Protein AF-A0A7S2JGF0-F1 (afdb_monomer_lite)

Organism: NCBI:txid156173

Foldseek 3Di:
DDDDDDDDDDDDDDDDDDDDDDDDDDDDDDDDDDDDDDDDDDDDDDDDDDDDDDDDDDDDDDDDPPDDPPPPDPPPDPPVVVVVVVVVVVVVVVVVVVVVVVVVVVVVVVVVVVVVVVVVVVVVVVVVVVVVVVVVVVVVVVVVVVVVVVVVVCVVVVDDPDPDDDDPVCVVVVVVVVVVVVLVVVLVVVCVVVPPVPVSVVVVVVVVVVVVVVVVVVVVVVCVVCVVVPVVD

Structure (mmCIF, N/CA/C/O backbone):
data_AF-A0A7S2JGF0-F1
#
_entry.id   AF-A0A7S2JGF0-F1
#
loop_
_atom_site.group_PDB
_atom_site.id
_atom_site.type_symbol
_atom_site.label_atom_id
_atom_site.label_alt_id
_atom_site.label_comp_id
_atom_site.label_asym_id
_atom_site.label_entity_id
_atom_site.label_seq_id
_atom_site.pdbx_PDB_ins_code
_atom_site.Cartn_x
_atom_site.Cartn_y
_atom_site.Cartn_z
_atom_site.occupancy
_atom_site.B_iso_or_equiv
_atom_site.auth_seq_id
_atom_site.auth_comp_id
_atom_site.auth_asym_id
_atom_site.auth_atom_id
_atom_site.pdbx_PDB_model_num
ATOM 1 N N . PRO A 1 1 ? -48.266 -27.385 56.870 1.00 65.75 1 PRO A N 1
ATOM 2 C CA . PRO A 1 1 ? -47.166 -27.493 55.879 1.00 65.75 1 PRO A CA 1
ATOM 3 C C . PRO A 1 1 ? -47.725 -27.118 54.508 1.00 65.75 1 PRO A C 1
ATOM 5 O O . PRO A 1 1 ? -48.633 -27.789 54.028 1.00 65.75 1 PRO A O 1
ATOM 8 N N . SER A 1 2 ? -47.287 -25.994 53.948 1.00 65.31 2 SER A N 1
ATOM 9 C CA . SER A 1 2 ? -47.799 -25.519 52.660 1.00 65.31 2 SER A CA 1
ATOM 10 C C . SER A 1 2 ? -47.204 -26.347 51.516 1.00 65.31 2 SER A C 1
ATOM 12 O O . SER A 1 2 ? -46.020 -26.689 51.591 1.00 65.31 2 SER A O 1
ATOM 14 N N . PRO A 1 3 ? -47.987 -26.689 50.477 1.00 79.25 3 PRO A N 1
ATOM 15 C CA . PRO A 1 3 ? -47.465 -27.418 49.330 1.00 79.25 3 PRO A CA 1
ATOM 16 C C . PRO A 1 3 ? -46.430 -26.567 48.576 1.00 79.25 3 PRO A C 1
ATOM 18 O O . PRO A 1 3 ? -46.549 -25.336 48.548 1.00 79.25 3 PRO A O 1
ATOM 21 N N . PRO A 1 4 ? -45.406 -27.199 47.978 1.00 80.94 4 PRO A N 1
ATOM 22 C CA . PRO A 1 4 ? -44.405 -26.486 47.203 1.00 80.94 4 PRO A CA 1
ATOM 23 C C . PRO A 1 4 ? -45.040 -25.835 45.963 1.00 80.94 4 PRO A C 1
ATOM 25 O O . PRO A 1 4 ? -45.993 -26.381 45.397 1.00 80.94 4 PRO A O 1
ATOM 28 N N . PRO A 1 5 ? -44.526 -24.672 45.529 1.00 85.56 5 PRO A N 1
ATOM 29 C CA . PRO A 1 5 ? -45.030 -23.994 44.345 1.00 85.56 5 PRO A CA 1
ATOM 30 C C . PRO A 1 5 ? -44.790 -24.834 43.077 1.00 85.56 5 PRO A C 1
ATOM 32 O O . PRO A 1 5 ? -43.785 -25.549 42.995 1.00 85.56 5 PRO A O 1
ATOM 35 N N . PRO A 1 6 ? -45.686 -24.741 42.077 1.00 81.19 6 PRO A N 1
ATOM 36 C CA . PRO A 1 6 ? -45.531 -25.453 40.815 1.00 81.19 6 PRO A CA 1
ATOM 37 C C . PRO A 1 6 ? -44.282 -24.976 40.066 1.00 81.19 6 PRO A C 1
ATOM 39 O O . PRO A 1 6 ? -43.933 -23.793 40.085 1.00 81.19 6 PRO A O 1
ATOM 42 N N . SER A 1 7 ? -43.603 -25.912 39.402 1.00 86.81 7 SER A N 1
ATOM 43 C CA . SER A 1 7 ? -42.405 -25.618 38.618 1.00 86.81 7 SER A CA 1
ATOM 44 C C . SER A 1 7 ? -42.724 -24.693 37.435 1.00 86.81 7 SER A C 1
ATOM 46 O O . SER A 1 7 ? -43.776 -24.843 36.808 1.00 86.81 7 SER A O 1
ATOM 48 N N . PRO A 1 8 ? -41.829 -23.743 37.108 1.00 84.06 8 PRO A N 1
ATOM 49 C CA . PRO A 1 8 ? -42.024 -22.856 35.971 1.00 84.06 8 PRO A CA 1
ATOM 50 C C . PRO A 1 8 ? -42.000 -23.644 34.651 1.00 84.06 8 PRO A C 1
ATOM 52 O O . PRO A 1 8 ? -41.288 -24.649 34.549 1.00 84.06 8 PRO A O 1
ATOM 55 N N . PRO A 1 9 ? -42.750 -23.194 33.630 1.00 86.38 9 PRO A N 1
ATOM 56 C CA . PRO A 1 9 ? -42.764 -23.848 32.330 1.00 86.38 9 PRO A CA 1
ATOM 57 C C . PRO A 1 9 ? -41.381 -23.775 31.659 1.00 86.38 9 PRO A C 1
ATOM 59 O O . PRO A 1 9 ? -40.649 -22.798 31.854 1.00 86.38 9 PRO A O 1
ATOM 62 N N . PRO A 1 10 ? -41.011 -24.787 30.854 1.00 82.00 10 PRO A N 1
ATOM 63 C CA . PRO A 1 10 ? -39.753 -24.783 30.120 1.00 82.00 10 PRO A CA 1
ATOM 64 C C . PRO A 1 10 ? -39.718 -23.607 29.137 1.00 82.00 10 PRO A C 1
ATOM 66 O O . PRO A 1 10 ? -40.650 -23.399 28.361 1.00 82.00 10 PRO A O 1
ATOM 69 N N . MET A 1 11 ? -38.639 -22.823 29.177 1.00 77.75 11 MET A N 1
ATOM 70 C CA . MET A 1 11 ? -38.448 -21.714 28.243 1.00 77.75 11 MET A CA 1
ATOM 71 C C . MET A 1 11 ? -38.137 -22.254 26.845 1.00 77.75 11 MET A C 1
ATOM 73 O O . MET A 1 11 ? -37.240 -23.081 26.681 1.00 77.75 11 MET A O 1
ATOM 77 N N . CYS A 1 12 ? -38.864 -21.765 25.839 1.00 71.25 12 CYS A N 1
ATOM 78 C CA . CYS A 1 12 ? -38.583 -22.073 24.441 1.00 71.25 12 CYS A CA 1
ATOM 79 C C . CYS A 1 12 ? -37.158 -21.628 24.064 1.00 71.25 12 CYS A C 1
ATOM 81 O O . CYS A 1 12 ? -36.729 -20.543 24.473 1.00 71.25 12 CYS A O 1
ATOM 83 N N . PRO A 1 13 ? -36.423 -22.430 23.275 1.00 82.31 13 PRO A N 1
ATOM 84 C CA . PRO A 1 13 ? -35.087 -22.065 22.833 1.00 82.31 13 PRO A CA 1
ATOM 85 C C . PRO A 1 13 ? -35.125 -20.826 21.920 1.00 82.31 13 PRO A C 1
ATOM 87 O O . PRO A 1 13 ? -36.089 -20.635 21.172 1.00 82.31 13 PRO A O 1
ATOM 90 N N . PRO A 1 14 ? -34.085 -19.974 21.964 1.00 74.88 14 PRO A N 1
ATOM 91 C CA . PRO A 1 14 ? -33.995 -18.798 21.111 1.00 74.88 14 PRO A CA 1
ATOM 92 C C . PRO A 1 14 ? -33.897 -19.203 19.636 1.00 74.88 14 PRO A C 1
ATOM 94 O O . PRO A 1 14 ? -33.154 -20.116 19.272 1.00 74.88 14 PRO A O 1
ATOM 97 N N . SER A 1 15 ? -34.648 -18.496 18.791 1.00 77.75 15 SER A N 1
ATOM 98 C CA . SER A 1 15 ? -34.647 -18.695 17.341 1.00 77.75 15 SER A CA 1
ATOM 99 C C . SER A 1 15 ? -33.243 -18.442 16.762 1.00 77.75 15 SER A C 1
ATOM 101 O O . SER A 1 15 ? -32.599 -17.467 17.164 1.00 77.75 15 SER A O 1
ATOM 103 N N . PRO A 1 16 ? -32.744 -19.279 15.834 1.00 74.56 16 PRO A N 1
ATOM 104 C CA . PRO A 1 16 ? -31.415 -19.112 15.256 1.00 74.56 16 PRO A CA 1
ATOM 105 C C . PRO A 1 16 ? -31.324 -17.801 14.461 1.00 74.56 16 PRO A C 1
ATOM 107 O O . PRO A 1 16 ? -32.125 -17.545 13.562 1.00 74.56 16 PRO A O 1
ATOM 110 N N . SER A 1 17 ? -30.334 -16.967 14.793 1.00 72.62 17 SER A N 1
ATOM 111 C CA . SER A 1 17 ? -30.048 -15.723 14.071 1.00 72.62 17 SER A CA 1
ATOM 112 C C . SER A 1 17 ? -29.683 -16.014 12.619 1.00 72.62 17 SER A C 1
ATOM 114 O O . SER A 1 17 ? -28.703 -16.704 12.339 1.00 72.62 17 SER A O 1
ATOM 116 N N . VAL A 1 18 ? -30.456 -15.448 11.695 1.00 80.31 18 VAL A N 1
ATOM 117 C CA . VAL A 1 18 ? -30.188 -15.517 10.256 1.00 80.31 18 VAL A CA 1
ATOM 118 C C . VAL A 1 18 ? -28.907 -14.723 9.954 1.00 80.31 18 VAL A C 1
ATOM 120 O O . VAL A 1 18 ? -28.776 -13.592 10.433 1.00 80.31 18 VAL A O 1
ATOM 123 N N . PRO A 1 19 ? -27.939 -15.284 9.208 1.00 77.44 19 PRO A N 1
ATOM 124 C CA . PRO A 1 19 ? -26.699 -14.590 8.889 1.00 77.44 19 PRO A CA 1
ATOM 125 C C . PRO A 1 19 ? -26.952 -13.363 7.995 1.00 77.44 19 PRO A C 1
ATOM 127 O O . PRO A 1 19 ? -27.888 -13.361 7.193 1.00 77.44 19 PRO A O 1
ATOM 130 N N . PRO A 1 20 ? -26.114 -12.320 8.108 1.00 74.44 20 PRO A N 1
ATOM 131 C CA . PRO A 1 20 ? -26.233 -11.119 7.293 1.00 74.44 20 PRO A CA 1
ATOM 132 C C . PRO A 1 20 ? -26.008 -11.436 5.810 1.00 74.44 20 PRO A C 1
ATOM 134 O O . PRO A 1 20 ? -25.016 -12.061 5.433 1.00 74.44 20 PRO A O 1
ATOM 137 N N . THR A 1 21 ? -26.936 -10.979 4.972 1.00 71.81 21 THR A N 1
ATOM 138 C CA . THR A 1 21 ? -26.879 -11.095 3.513 1.00 71.81 21 THR A CA 1
ATOM 139 C C . THR A 1 21 ? -25.631 -10.390 2.978 1.00 71.81 21 THR A C 1
ATOM 141 O O . THR A 1 21 ? -25.377 -9.231 3.308 1.00 71.81 21 THR A O 1
ATOM 144 N N . ALA A 1 22 ? -24.836 -11.096 2.171 1.00 79.94 22 ALA A N 1
ATOM 145 C CA . ALA A 1 22 ? -23.604 -10.568 1.594 1.00 79.94 22 ALA A CA 1
ATOM 146 C C . ALA A 1 22 ? -23.872 -9.321 0.722 1.00 79.94 22 ALA A C 1
ATOM 148 O O . ALA A 1 22 ? -24.920 -9.242 0.074 1.00 79.94 22 ALA A O 1
ATOM 149 N N . PRO A 1 23 ? -22.941 -8.349 0.681 1.00 81.62 23 PRO A N 1
ATOM 150 C CA . PRO A 1 23 ? -23.085 -7.167 -0.159 1.00 81.62 23 PRO A CA 1
ATOM 151 C C . PRO A 1 23 ? -23.072 -7.537 -1.654 1.00 81.62 23 PRO A C 1
ATOM 153 O O . PRO A 1 23 ? -22.387 -8.488 -2.045 1.00 81.62 23 PRO A O 1
ATOM 156 N N . PRO A 1 24 ? -23.798 -6.785 -2.501 1.00 82.62 24 PRO A N 1
ATOM 157 C CA . PRO A 1 24 ? -23.818 -7.022 -3.938 1.00 82.62 24 PRO A CA 1
ATOM 158 C C . PRO A 1 24 ? -22.431 -6.778 -4.564 1.00 82.62 24 PRO A C 1
ATOM 160 O O . PRO A 1 24 ? -21.679 -5.921 -4.087 1.00 82.62 24 PRO A O 1
ATOM 163 N N . PRO A 1 25 ? -22.075 -7.515 -5.630 1.00 84.38 25 PRO A N 1
ATOM 164 C CA . PRO A 1 25 ? -20.788 -7.364 -6.294 1.00 84.38 25 PRO A CA 1
ATOM 165 C C . PRO A 1 25 ? -20.670 -6.005 -7.011 1.00 84.38 25 PRO A C 1
ATOM 167 O O . PRO A 1 25 ? -21.669 -5.472 -7.501 1.00 84.38 25 PRO A O 1
ATOM 170 N N . PRO A 1 26 ? -19.453 -5.440 -7.106 1.00 80.81 26 PRO A N 1
ATOM 171 C CA . PRO A 1 26 ? -19.208 -4.190 -7.818 1.00 80.81 26 PRO A CA 1
ATOM 172 C C . PRO A 1 26 ? -19.451 -4.332 -9.329 1.00 80.81 26 PRO A C 1
ATOM 174 O O . PRO A 1 26 ? -19.124 -5.352 -9.936 1.00 80.81 26 PRO A O 1
ATOM 177 N N . HIS A 1 27 ? -20.001 -3.280 -9.940 1.00 71.56 27 HIS A N 1
ATOM 178 C CA . HIS A 1 27 ? -20.251 -3.206 -11.379 1.00 71.56 27 HIS A CA 1
ATOM 179 C C . HIS A 1 27 ? -18.932 -3.182 -12.168 1.00 71.56 27 HIS A C 1
ATOM 181 O O . HIS A 1 27 ? -18.041 -2.382 -11.880 1.00 71.56 27 HIS A O 1
ATOM 187 N N . LEU A 1 28 ? -18.809 -4.062 -13.164 1.00 75.69 28 LEU A N 1
ATOM 188 C CA . LEU A 1 28 ? -17.652 -4.116 -14.058 1.00 75.69 28 LEU A CA 1
ATOM 189 C C . LEU A 1 28 ? -17.670 -2.939 -15.054 1.00 75.69 28 LEU A C 1
ATOM 191 O O . LEU A 1 28 ? -18.748 -2.524 -15.484 1.00 75.69 28 LEU A O 1
ATOM 195 N N . PRO A 1 29 ? -16.497 -2.404 -15.443 1.00 83.12 29 PRO A N 1
ATOM 196 C CA . PRO A 1 29 ? -16.405 -1.357 -16.455 1.00 83.12 29 PRO A CA 1
ATOM 197 C C . PRO A 1 29 ? -16.774 -1.878 -17.860 1.00 83.12 29 PRO A C 1
ATOM 199 O O . PRO A 1 29 ? -16.618 -3.071 -18.133 1.00 83.12 29 PRO A O 1
ATOM 202 N N . PRO A 1 30 ? -17.228 -0.994 -18.770 1.00 77.56 30 PRO A N 1
ATOM 203 C CA . PRO A 1 30 ? -17.545 -1.357 -20.150 1.00 77.56 30 PRO A CA 1
ATOM 204 C C . PRO A 1 30 ? -16.295 -1.837 -20.904 1.00 77.56 30 PRO A C 1
ATOM 206 O O . PRO A 1 30 ? -15.220 -1.244 -20.794 1.00 77.56 30 PRO A O 1
ATOM 209 N N . SER A 1 31 ? -16.435 -2.922 -21.670 1.00 78.62 31 SER A N 1
ATOM 210 C CA . SER A 1 31 ? -15.357 -3.490 -22.486 1.00 78.62 31 SER A CA 1
ATOM 211 C C . SER A 1 31 ? -14.901 -2.526 -23.586 1.00 78.62 31 SER A C 1
ATOM 213 O O . SER A 1 31 ? -15.710 -1.827 -24.193 1.00 78.62 31 SER A O 1
ATOM 215 N N . ALA A 1 32 ? -13.592 -2.507 -23.846 1.00 80.88 32 ALA A N 1
ATOM 216 C CA . ALA A 1 32 ? -12.984 -1.690 -24.890 1.00 80.88 32 ALA A CA 1
ATOM 217 C C . ALA A 1 32 ? -13.472 -2.097 -26.299 1.00 80.88 32 ALA A C 1
ATOM 219 O O . ALA A 1 32 ? -13.757 -3.277 -26.527 1.00 80.88 32 ALA A O 1
ATOM 220 N N . PRO A 1 33 ? -13.549 -1.147 -27.251 1.00 81.50 33 PRO A N 1
ATOM 221 C CA . PRO A 1 33 ? -13.931 -1.443 -28.627 1.00 81.50 33 PRO A CA 1
ATOM 222 C C . PRO A 1 33 ? -12.874 -2.315 -29.335 1.00 81.50 33 PRO A C 1
ATOM 224 O O . PRO A 1 33 ? -11.687 -2.238 -29.003 1.00 81.50 33 PRO A O 1
ATOM 227 N N . PRO A 1 34 ? -13.284 -3.139 -30.315 1.00 81.94 34 PRO A N 1
ATOM 228 C CA . PRO A 1 34 ? -12.373 -4.003 -31.058 1.00 81.94 34 PRO A CA 1
ATOM 229 C C . PRO A 1 34 ? -11.407 -3.198 -31.951 1.00 81.94 34 PRO A C 1
ATOM 231 O O . PRO A 1 34 ? -11.764 -2.118 -32.426 1.00 81.94 34 PRO A O 1
ATOM 234 N N . PRO A 1 35 ? -10.190 -3.715 -32.208 1.00 74.94 35 PRO A N 1
ATOM 235 C CA . PRO A 1 35 ? -9.206 -3.058 -33.062 1.00 74.94 35 PRO A CA 1
ATOM 236 C C . PRO A 1 35 ? -9.633 -3.057 -34.538 1.00 74.94 35 PRO A C 1
ATOM 238 O O . PRO A 1 35 ? -10.074 -4.070 -35.080 1.00 74.94 35 PRO A O 1
ATOM 241 N N . THR A 1 36 ? -9.462 -1.910 -35.197 1.00 71.81 36 THR A N 1
ATOM 242 C CA . THR A 1 36 ? -9.746 -1.707 -36.623 1.00 71.81 36 THR A CA 1
ATOM 243 C C . THR A 1 36 ? -8.701 -2.414 -37.489 1.00 71.81 36 THR A C 1
ATOM 245 O O . THR A 1 36 ? -7.503 -2.167 -37.353 1.00 71.81 36 THR A O 1
ATOM 248 N N . VAL A 1 37 ? -9.148 -3.292 -38.388 1.00 78.50 37 VAL A N 1
ATOM 249 C CA . VAL A 1 37 ? -8.286 -4.037 -39.320 1.00 78.50 37 VAL A CA 1
ATOM 250 C C . VAL A 1 37 ? -7.767 -3.100 -40.427 1.00 78.50 37 VAL A C 1
ATOM 252 O O . VAL A 1 37 ? -8.567 -2.353 -40.995 1.00 78.50 37 VAL A O 1
ATOM 255 N N . PRO A 1 38 ? -6.459 -3.112 -40.752 1.00 77.00 38 PRO A N 1
ATOM 256 C CA . PRO A 1 38 ? -5.903 -2.294 -41.829 1.00 77.00 38 PRO A CA 1
ATOM 257 C C . PRO A 1 38 ? -6.314 -2.806 -43.225 1.00 77.00 38 PRO A C 1
ATOM 259 O O . PRO A 1 38 ? -6.516 -4.009 -43.406 1.00 77.00 38 PRO A O 1
ATOM 262 N N . PRO A 1 39 ? -6.429 -1.913 -44.226 1.00 78.50 39 PRO A N 1
ATOM 263 C CA . PRO A 1 39 ? -6.852 -2.274 -45.575 1.00 78.50 39 PRO A CA 1
ATOM 264 C C . PRO A 1 39 ? -5.785 -3.088 -46.340 1.00 78.50 39 PRO A C 1
ATOM 266 O O . PRO A 1 39 ? -4.588 -2.940 -46.081 1.00 78.50 39 PRO A O 1
ATOM 269 N N . PRO A 1 40 ? -6.202 -3.936 -47.300 1.00 68.81 40 PRO A N 1
ATOM 270 C CA . PRO A 1 40 ? -5.305 -4.797 -48.068 1.00 68.81 40 PRO A CA 1
ATOM 271 C C . PRO A 1 40 ? -4.420 -4.000 -49.039 1.00 68.81 40 PRO A C 1
ATOM 273 O O . PRO A 1 40 ? -4.890 -3.117 -49.754 1.00 68.81 40 PRO A O 1
ATOM 276 N N . ALA A 1 41 ? -3.129 -4.340 -49.072 1.00 67.44 41 ALA A N 1
ATOM 277 C CA . ALA A 1 41 ? -2.140 -3.731 -49.956 1.00 67.44 41 ALA A CA 1
ATOM 278 C C . ALA A 1 41 ? -2.320 -4.179 -51.419 1.00 67.44 41 ALA A C 1
ATOM 280 O O . ALA A 1 41 ? -2.588 -5.347 -51.702 1.00 67.44 41 ALA A O 1
ATOM 281 N N . HIS A 1 42 ? -2.152 -3.233 -52.345 1.00 70.19 42 HIS A N 1
ATOM 282 C CA . HIS A 1 42 ? -2.268 -3.442 -53.789 1.00 70.19 42 HIS A CA 1
ATOM 283 C C . HIS A 1 42 ? -1.105 -4.279 -54.365 1.00 70.19 42 HIS A C 1
ATOM 285 O O . HIS A 1 42 ? 0.014 -4.203 -53.852 1.00 70.19 42 HIS A O 1
ATOM 291 N N . PRO A 1 43 ? -1.338 -5.051 -55.446 1.00 73.62 43 PRO A N 1
ATOM 292 C CA . PRO A 1 43 ? -0.303 -5.863 -56.084 1.00 73.62 43 PRO A CA 1
ATOM 293 C C . PRO A 1 43 ? 0.710 -5.012 -56.879 1.00 73.62 43 PRO A C 1
ATOM 295 O O . PRO A 1 43 ? 0.338 -3.974 -57.434 1.00 73.62 43 PRO A O 1
ATOM 298 N N . PRO A 1 44 ? 1.983 -5.445 -56.967 1.00 74.00 44 PRO A N 1
ATOM 299 C CA . PRO A 1 44 ? 3.016 -4.730 -57.711 1.00 74.00 44 PRO A CA 1
ATOM 300 C C . PRO A 1 44 ? 2.834 -4.853 -59.240 1.00 74.00 44 PRO A C 1
ATOM 302 O O . PRO A 1 44 ? 2.322 -5.867 -59.720 1.00 74.00 44 PRO A O 1
ATOM 305 N N . PRO A 1 45 ? 3.276 -3.848 -60.022 1.00 66.69 45 PRO A N 1
ATOM 306 C CA . PRO A 1 45 ? 3.173 -3.847 -61.481 1.00 66.69 45 PRO A CA 1
ATOM 307 C C . PRO A 1 45 ? 4.166 -4.815 -62.152 1.00 66.69 45 PRO A C 1
ATOM 309 O O . PRO A 1 45 ? 5.321 -4.935 -61.742 1.00 66.69 45 PRO A O 1
ATOM 312 N N . SER A 1 46 ? 3.708 -5.489 -63.212 1.00 60.59 46 SER A N 1
ATOM 313 C CA . SER A 1 46 ? 4.492 -6.423 -64.032 1.00 60.59 46 SER A CA 1
ATOM 314 C C . SER A 1 46 ? 5.570 -5.723 -64.869 1.00 60.59 46 SER A C 1
ATOM 316 O O . SER A 1 46 ? 5.320 -4.706 -65.511 1.00 60.59 46 SER A O 1
ATOM 318 N N . VAL A 1 47 ? 6.765 -6.316 -64.887 1.00 72.94 47 VAL A N 1
ATOM 319 C CA . VAL A 1 47 ? 7.958 -5.845 -65.612 1.00 72.94 47 VAL A CA 1
ATOM 320 C C . VAL A 1 47 ? 7.946 -6.380 -67.061 1.00 72.94 47 VAL A C 1
ATOM 322 O O . VAL A 1 47 ? 7.543 -7.528 -67.262 1.00 72.94 47 VAL A O 1
ATOM 325 N N . PRO A 1 48 ? 8.364 -5.593 -68.076 1.00 71.44 48 PRO A N 1
ATOM 326 C CA . PRO A 1 48 ? 8.334 -5.993 -69.489 1.00 71.44 48 PRO A CA 1
ATOM 327 C C . PRO A 1 48 ? 9.405 -7.035 -69.893 1.00 71.44 48 PRO A C 1
ATOM 329 O O . PRO A 1 48 ? 10.416 -7.186 -69.203 1.00 71.44 48 PRO A O 1
ATOM 332 N N . PRO A 1 49 ? 9.207 -7.737 -71.031 1.00 64.31 49 PRO A N 1
ATOM 333 C CA . PRO A 1 49 ? 10.084 -8.810 -71.500 1.00 64.31 49 PRO A CA 1
ATOM 334 C C . PRO A 1 49 ? 11.386 -8.304 -72.143 1.00 64.31 49 PRO A C 1
ATOM 336 O O . PRO A 1 49 ? 11.416 -7.315 -72.875 1.00 64.31 49 PRO A O 1
ATOM 339 N N . THR A 1 50 ? 12.466 -9.032 -71.874 1.00 63.59 50 THR A N 1
ATOM 340 C CA . THR A 1 50 ? 13.839 -8.800 -72.350 1.00 63.59 50 THR A CA 1
ATOM 341 C C . THR A 1 50 ? 14.024 -9.324 -73.791 1.00 63.59 50 THR A C 1
ATOM 343 O O . THR A 1 50 ? 13.493 -10.390 -74.105 1.00 63.59 50 THR A O 1
ATOM 346 N N . PRO A 1 51 ? 14.760 -8.626 -74.682 1.00 67.75 51 PRO A N 1
ATOM 347 C CA . PRO A 1 51 ? 14.967 -9.053 -76.073 1.00 67.75 51 PRO A CA 1
ATOM 348 C C . PRO A 1 51 ? 15.955 -10.235 -76.227 1.00 67.75 51 PRO A C 1
ATOM 350 O O . PRO A 1 51 ? 16.759 -10.487 -75.327 1.00 67.75 51 PRO A O 1
ATOM 353 N N . PRO A 1 52 ? 15.918 -10.962 -77.367 1.00 62.16 52 PRO A N 1
ATOM 354 C CA . PRO A 1 52 ? 16.704 -12.177 -77.585 1.00 62.16 52 PRO A CA 1
ATOM 355 C C . PRO A 1 52 ? 18.199 -11.911 -77.829 1.00 62.16 52 PRO A C 1
ATOM 357 O O . PRO A 1 52 ? 18.583 -10.993 -78.551 1.00 62.16 52 PRO A O 1
ATOM 360 N N . SER A 1 53 ? 19.029 -12.769 -77.226 1.00 54.25 53 SER A N 1
ATOM 361 C CA . SER A 1 53 ? 20.493 -12.811 -77.344 1.00 54.25 53 SER A CA 1
ATOM 362 C C . SER A 1 53 ? 20.981 -13.242 -78.731 1.00 54.25 53 SER A C 1
ATOM 364 O O . SER A 1 53 ? 20.486 -14.208 -79.308 1.00 54.25 53 SER A O 1
ATOM 366 N N . SER A 1 54 ? 22.016 -12.555 -79.211 1.00 63.81 54 SER A N 1
ATOM 367 C CA . SER A 1 54 ? 22.819 -12.875 -80.399 1.00 63.81 54 SER A CA 1
ATOM 368 C C . SER A 1 54 ? 23.713 -14.121 -80.197 1.00 63.81 54 SER A C 1
ATOM 370 O O . SER A 1 54 ? 24.030 -14.459 -79.055 1.00 63.81 54 SER A O 1
ATOM 372 N N . PRO A 1 55 ? 24.157 -14.801 -81.277 1.00 67.25 55 PRO A N 1
ATOM 373 C CA . PRO A 1 55 ? 24.954 -16.030 -81.186 1.00 67.25 55 PRO A CA 1
ATOM 374 C C . PRO A 1 55 ? 26.400 -15.794 -80.698 1.00 67.25 55 PRO A C 1
ATOM 376 O O . PRO A 1 55 ? 26.967 -14.725 -80.936 1.00 67.25 55 PRO A O 1
ATOM 379 N N . PRO A 1 56 ? 27.021 -16.793 -80.037 1.00 57.38 56 PRO A N 1
ATOM 380 C CA . PRO A 1 56 ? 28.336 -16.654 -79.420 1.00 57.38 56 PRO A CA 1
ATOM 381 C C . PRO A 1 56 ? 29.466 -16.681 -80.458 1.00 57.38 56 PRO A C 1
ATOM 383 O O . PRO A 1 56 ? 29.571 -17.597 -81.272 1.00 57.38 56 PRO A O 1
ATOM 386 N N . ILE A 1 57 ? 30.348 -15.686 -80.383 1.00 59.50 57 ILE A N 1
ATOM 387 C CA . ILE A 1 57 ? 31.637 -15.657 -81.081 1.00 59.50 57 ILE A CA 1
ATOM 388 C C . ILE A 1 57 ? 32.645 -16.466 -80.250 1.00 59.50 57 ILE A C 1
ATOM 390 O O . ILE A 1 57 ? 32.692 -16.336 -79.026 1.00 59.50 57 ILE A O 1
ATOM 394 N N . SER A 1 58 ? 33.429 -17.319 -80.917 1.00 62.44 58 SER A N 1
ATOM 395 C CA . SER A 1 58 ? 34.447 -18.186 -80.308 1.00 62.44 58 SER A CA 1
ATOM 396 C C . SER A 1 58 ? 35.424 -17.418 -79.403 1.00 62.44 58 SER A C 1
ATOM 398 O O . SER A 1 58 ? 35.928 -16.369 -79.811 1.00 62.44 58 SER A O 1
ATOM 400 N N . PRO A 1 59 ? 35.736 -17.936 -78.199 1.00 64.12 59 PRO A N 1
ATOM 401 C CA . PRO A 1 59 ? 36.621 -17.249 -77.270 1.00 64.12 59 PRO A CA 1
ATOM 402 C C . PRO A 1 59 ? 38.102 -17.378 -77.680 1.00 64.12 59 PRO A C 1
ATOM 404 O O . PRO A 1 59 ? 38.531 -18.452 -78.111 1.00 64.12 59 PRO A O 1
ATOM 407 N N . PRO A 1 60 ? 38.910 -16.315 -77.512 1.00 72.12 60 PRO A N 1
ATOM 408 C CA . PRO A 1 60 ? 40.367 -16.392 -77.597 1.00 72.12 60 PRO A CA 1
ATOM 409 C C . PRO A 1 60 ? 40.960 -17.204 -76.422 1.00 72.12 60 PRO A C 1
ATOM 411 O O . PRO A 1 60 ? 40.286 -17.394 -75.403 1.00 72.12 60 PRO A O 1
ATOM 414 N N . PRO A 1 61 ? 42.217 -17.683 -76.536 1.00 61.75 61 PRO A N 1
ATOM 415 C CA . PRO A 1 61 ? 42.872 -18.489 -75.506 1.00 61.75 61 PRO A CA 1
ATOM 416 C C . PRO A 1 61 ? 42.866 -17.778 -74.148 1.00 61.75 61 PRO A C 1
ATOM 418 O O . PRO A 1 61 ? 43.375 -16.669 -73.990 1.00 61.75 61 PRO A O 1
ATOM 421 N N . THR A 1 62 ? 42.241 -18.438 -73.178 1.00 56.38 62 THR A N 1
ATOM 422 C CA . THR A 1 62 ? 41.977 -17.937 -71.831 1.00 56.38 62 THR A CA 1
ATOM 423 C C . THR A 1 62 ? 43.259 -17.978 -71.005 1.00 56.38 62 THR A C 1
ATOM 425 O O . THR A 1 62 ? 43.729 -19.046 -70.617 1.00 56.38 62 THR A O 1
ATOM 428 N N . THR A 1 63 ? 43.838 -16.815 -70.719 1.00 70.94 63 THR A N 1
ATOM 429 C CA . THR A 1 63 ? 44.786 -16.676 -69.612 1.00 70.94 63 THR A CA 1
ATOM 430 C C . THR A 1 63 ? 44.030 -16.863 -68.289 1.00 70.94 63 THR A C 1
ATOM 432 O O . THR A 1 63 ? 42.885 -16.415 -68.179 1.00 70.94 63 THR A O 1
ATOM 435 N N . PRO A 1 64 ? 44.609 -17.552 -67.286 1.00 71.38 64 PRO A N 1
ATOM 436 C CA . PRO A 1 64 ? 43.932 -17.761 -66.013 1.00 71.38 64 PRO A CA 1
ATOM 437 C C . PRO A 1 64 ? 43.627 -16.394 -65.379 1.00 71.38 64 PRO A C 1
ATOM 439 O O . PRO A 1 64 ? 44.539 -15.568 -65.267 1.00 71.38 64 PRO A O 1
ATOM 442 N N . PRO A 1 65 ? 42.368 -16.118 -64.992 1.00 70.38 65 PRO A N 1
ATOM 443 C CA . PRO A 1 65 ? 42.039 -14.861 -64.345 1.00 70.38 65 PRO A CA 1
ATOM 444 C C . PRO A 1 65 ? 42.814 -14.757 -63.023 1.00 70.38 65 PRO A C 1
ATOM 446 O O . PRO A 1 65 ? 42.992 -15.771 -62.338 1.00 70.38 65 PRO A O 1
ATOM 449 N N . PRO A 1 66 ? 43.290 -13.558 -62.644 1.00 72.81 66 PRO A N 1
ATOM 450 C CA . PRO A 1 66 ? 43.895 -13.359 -61.338 1.00 72.81 66 PRO A CA 1
ATOM 451 C C . PRO A 1 66 ? 42.900 -13.798 -60.262 1.00 72.81 66 PRO A C 1
ATOM 453 O O . PRO A 1 66 ? 41.723 -13.440 -60.311 1.00 72.81 66 PRO A O 1
ATOM 456 N N . SER A 1 67 ? 43.386 -14.614 -59.325 1.00 75.50 67 SER A N 1
ATOM 457 C CA . SER A 1 67 ? 42.609 -15.165 -58.218 1.00 75.50 67 SER A CA 1
ATOM 458 C C . SER A 1 67 ? 41.855 -14.037 -57.515 1.00 75.50 67 SER A C 1
ATOM 460 O O . SER A 1 67 ? 42.467 -13.153 -56.913 1.00 75.50 67 SER A O 1
ATOM 462 N N . VAL A 1 68 ? 40.529 -14.023 -57.662 1.00 72.81 68 VAL A N 1
ATOM 463 C CA . VAL A 1 68 ? 39.671 -13.015 -57.041 1.00 72.81 68 VAL A CA 1
ATOM 464 C C . VAL A 1 68 ? 39.803 -13.196 -55.527 1.00 72.81 68 VAL A C 1
ATOM 466 O O . VAL A 1 68 ? 39.577 -14.308 -55.041 1.00 72.81 68 VAL A O 1
ATOM 469 N N . PRO A 1 69 ? 40.203 -12.159 -54.767 1.00 77.44 69 PRO A N 1
ATOM 470 C CA . PRO A 1 69 ? 40.279 -12.269 -53.320 1.00 77.44 69 PRO A CA 1
ATOM 471 C C . PRO A 1 69 ? 38.897 -12.655 -52.774 1.00 77.44 69 PRO A C 1
ATOM 473 O O . PRO A 1 69 ? 37.882 -12.199 -53.312 1.00 77.44 69 PRO A O 1
ATOM 476 N N . PRO A 1 70 ? 38.835 -13.510 -51.738 1.00 80.75 70 PRO A N 1
ATOM 477 C CA . PRO A 1 70 ? 37.568 -13.956 -51.179 1.00 80.75 70 PRO A CA 1
ATOM 478 C C . PRO A 1 70 ? 36.701 -12.743 -50.818 1.00 80.75 70 PRO A C 1
ATOM 480 O O . PRO A 1 70 ? 37.245 -11.718 -50.390 1.00 80.75 70 PRO A O 1
ATOM 483 N N . PRO A 1 71 ? 35.369 -12.832 -50.992 1.00 74.88 71 PRO A N 1
ATOM 484 C CA . PRO A 1 71 ? 34.471 -11.745 -50.641 1.00 74.88 71 PRO A CA 1
ATOM 485 C C . PRO A 1 71 ? 34.741 -11.341 -49.194 1.00 74.88 71 PRO A C 1
ATOM 487 O O . PRO A 1 71 ? 34.643 -12.161 -48.280 1.00 74.88 71 PRO A O 1
ATOM 490 N N . SER A 1 72 ? 35.140 -10.082 -49.010 1.00 73.19 72 SER A N 1
ATOM 491 C CA . SER A 1 72 ? 35.383 -9.507 -47.694 1.00 73.19 72 SER A CA 1
ATOM 492 C C . SER A 1 72 ? 34.057 -9.540 -46.945 1.00 73.19 72 SER A C 1
ATOM 494 O O . SER A 1 72 ? 33.138 -8.781 -47.261 1.00 73.19 72 SER A O 1
ATOM 496 N N . VAL A 1 73 ? 33.918 -10.506 -46.034 1.00 75.31 73 VAL A N 1
ATOM 497 C CA . VAL A 1 73 ? 32.714 -10.677 -45.225 1.00 75.31 73 VAL A CA 1
ATOM 498 C C . VAL A 1 73 ? 32.519 -9.363 -44.471 1.00 75.31 73 VAL A C 1
ATOM 500 O O . VAL A 1 73 ? 33.432 -8.958 -43.744 1.00 75.31 73 VAL A O 1
ATOM 503 N N . PRO A 1 74 ? 31.390 -8.653 -44.659 1.00 71.25 74 PRO A N 1
ATOM 504 C CA . PRO A 1 74 ? 31.159 -7.412 -43.943 1.00 71.25 74 PRO A CA 1
ATOM 505 C C . PRO A 1 74 ? 31.247 -7.717 -42.445 1.00 71.25 74 PRO A C 1
ATOM 507 O O . PRO A 1 74 ? 30.683 -8.726 -42.007 1.00 71.25 74 PRO A O 1
ATOM 510 N N . PRO A 1 75 ? 31.974 -6.905 -41.655 1.00 68.94 75 PRO A N 1
ATOM 511 C CA . PRO A 1 75 ? 32.095 -7.145 -40.230 1.00 68.94 75 PRO A CA 1
ATOM 512 C C . PRO A 1 75 ? 30.684 -7.185 -39.656 1.00 68.94 75 PRO A C 1
ATOM 514 O O . PRO A 1 75 ? 29.953 -6.193 -39.733 1.00 68.94 75 PRO A O 1
ATOM 517 N N . SER A 1 76 ? 30.298 -8.359 -39.143 1.00 65.69 76 SER A N 1
ATOM 518 C CA . SER A 1 76 ? 29.056 -8.542 -38.404 1.00 65.69 76 SER A CA 1
ATOM 519 C C . SER A 1 76 ? 28.992 -7.407 -37.400 1.00 65.69 76 SER A C 1
ATOM 521 O O . SER A 1 76 ? 29.847 -7.293 -36.519 1.00 65.69 76 SER A O 1
ATOM 523 N N . SER A 1 77 ? 28.047 -6.498 -37.616 1.00 65.69 77 SER A N 1
ATOM 524 C CA . SER A 1 77 ? 27.903 -5.315 -36.786 1.00 65.69 77 SER A CA 1
ATOM 525 C C . SER A 1 77 ? 27.739 -5.775 -35.328 1.00 65.69 77 SER A C 1
ATOM 527 O O . SER A 1 77 ? 27.255 -6.886 -35.112 1.00 65.69 77 SER A O 1
ATOM 529 N N . PRO A 1 78 ? 28.123 -4.976 -34.320 1.00 68.69 78 PRO A N 1
ATOM 530 C CA . PRO A 1 78 ? 28.100 -5.392 -32.916 1.00 68.69 78 PRO A CA 1
ATOM 531 C C . PRO A 1 78 ? 26.830 -4.966 -32.133 1.00 68.69 78 PRO A C 1
ATOM 533 O O . PRO A 1 78 ? 26.977 -4.577 -30.970 1.00 68.69 78 PRO A O 1
ATOM 536 N N . PRO A 1 79 ? 25.585 -4.974 -32.671 1.00 68.75 79 PRO A N 1
ATOM 537 C CA . PRO A 1 79 ? 24.436 -4.527 -31.894 1.00 68.75 79 PRO A CA 1
ATOM 538 C C . PRO A 1 79 ? 24.184 -5.446 -30.687 1.00 68.75 79 PRO A C 1
ATOM 540 O O . PRO A 1 79 ? 23.752 -4.954 -29.648 1.00 68.75 79 PRO A O 1
ATOM 543 N N . ASP A 1 80 ? 24.557 -6.729 -30.759 1.00 80.31 80 ASP A N 1
ATOM 544 C CA . ASP A 1 80 ? 24.409 -7.668 -29.639 1.00 80.31 80 ASP A CA 1
ATOM 545 C C . ASP A 1 80 ? 25.248 -7.275 -28.421 1.00 80.31 80 ASP A C 1
ATOM 547 O O . ASP A 1 80 ? 24.786 -7.358 -27.283 1.00 80.31 80 ASP A O 1
ATOM 551 N N . LEU A 1 81 ? 26.466 -6.776 -28.636 1.00 85.06 81 LEU A N 1
ATOM 552 C CA . LEU A 1 81 ? 27.361 -6.436 -27.533 1.00 85.06 81 LEU A CA 1
ATOM 553 C C . LEU A 1 81 ? 26.848 -5.205 -26.769 1.00 85.06 81 LEU A C 1
ATOM 555 O O . LEU A 1 81 ? 26.925 -5.149 -25.542 1.00 85.06 81 LEU A O 1
ATOM 559 N N . LEU A 1 82 ? 26.236 -4.254 -27.481 1.00 88.38 82 LEU A N 1
ATOM 560 C CA . LEU A 1 82 ? 25.639 -3.062 -26.882 1.00 88.38 82 LEU A CA 1
ATOM 561 C C . LEU A 1 82 ? 24.398 -3.406 -26.042 1.00 88.38 82 LEU A C 1
ATOM 563 O O . LEU A 1 82 ? 24.241 -2.892 -24.933 1.00 88.38 82 LEU A O 1
ATOM 567 N N . VAL A 1 83 ? 23.550 -4.318 -26.532 1.00 92.44 83 VAL A N 1
ATOM 568 C CA . VAL A 1 83 ? 22.366 -4.803 -25.802 1.00 92.44 83 VAL A CA 1
ATOM 569 C C . VAL A 1 83 ? 22.777 -5.525 -24.519 1.00 92.44 83 VAL A C 1
ATOM 571 O O . VAL A 1 83 ? 22.201 -5.265 -23.459 1.00 92.44 83 VAL A O 1
ATOM 574 N N . VAL A 1 84 ? 23.811 -6.370 -24.580 1.00 93.38 84 VAL A N 1
ATOM 575 C CA . VAL A 1 84 ? 24.344 -7.062 -23.397 1.00 93.38 84 VAL A CA 1
ATOM 576 C C . VAL A 1 84 ? 24.873 -6.060 -22.368 1.00 93.38 84 VAL A C 1
ATOM 578 O O . VAL A 1 84 ? 24.529 -6.166 -21.190 1.00 93.38 84 VAL A O 1
ATOM 581 N N . ILE A 1 85 ? 25.640 -5.047 -22.787 1.00 94.62 85 ILE A N 1
ATOM 582 C CA . ILE A 1 85 ? 26.157 -4.013 -21.873 1.00 94.62 85 ILE A CA 1
ATOM 583 C C . ILE A 1 85 ? 25.010 -3.260 -21.186 1.00 94.62 85 ILE A C 1
ATOM 585 O O . ILE A 1 85 ? 25.028 -3.103 -19.962 1.00 94.62 85 ILE A O 1
ATOM 589 N N . ILE A 1 86 ? 23.994 -2.831 -21.941 1.00 95.25 86 ILE A N 1
ATOM 590 C CA . ILE A 1 86 ? 22.832 -2.124 -21.381 1.00 95.25 86 ILE A CA 1
ATOM 591 C C . ILE A 1 86 ? 22.092 -3.018 -20.378 1.00 95.25 86 ILE A C 1
ATOM 593 O O . ILE A 1 86 ? 21.747 -2.561 -19.286 1.00 95.25 86 ILE A O 1
ATOM 597 N N . GLY A 1 87 ? 21.903 -4.299 -20.710 1.00 96.62 87 GLY A N 1
ATOM 598 C CA . GLY A 1 87 ? 21.277 -5.277 -19.822 1.00 96.62 87 GLY A CA 1
ATOM 599 C C . GLY A 1 87 ? 22.038 -5.454 -18.505 1.00 96.62 87 GLY A C 1
ATOM 600 O O . GLY A 1 87 ? 21.431 -5.436 -17.432 1.00 96.62 87 GLY A O 1
ATOM 601 N N . VAL A 1 88 ? 23.369 -5.548 -18.564 1.00 97.38 88 VAL A N 1
ATOM 602 C CA . VAL A 1 88 ? 24.220 -5.669 -17.369 1.00 97.38 88 VAL A CA 1
ATOM 603 C C . VAL A 1 88 ? 24.137 -4.410 -16.505 1.00 97.38 88 VAL A C 1
ATOM 605 O O . VAL A 1 88 ? 23.938 -4.519 -15.295 1.00 97.38 88 VAL A O 1
ATOM 608 N N . ILE A 1 89 ? 24.221 -3.217 -17.102 1.00 97.62 89 ILE A N 1
ATOM 609 C CA . ILE A 1 89 ? 24.126 -1.949 -16.360 1.00 97.62 89 ILE A CA 1
ATOM 610 C C . ILE A 1 89 ? 22.761 -1.836 -15.670 1.00 97.62 89 ILE A C 1
ATOM 612 O O . ILE A 1 89 ? 22.700 -1.544 -14.473 1.00 97.62 89 ILE A O 1
ATOM 616 N N . ALA A 1 90 ? 21.672 -2.123 -16.387 1.00 97.19 90 ALA A N 1
ATOM 617 C CA . ALA A 1 90 ? 20.326 -2.104 -15.823 1.00 97.19 90 ALA A CA 1
ATOM 618 C C . ALA A 1 90 ? 20.173 -3.111 -14.667 1.00 97.19 90 ALA A C 1
ATOM 620 O O . ALA A 1 90 ? 19.623 -2.770 -13.615 1.00 97.19 90 ALA A O 1
ATOM 621 N N . GLY A 1 91 ? 20.719 -4.321 -14.824 1.00 97.81 91 GLY A N 1
ATOM 622 C CA . GLY A 1 91 ? 20.726 -5.348 -13.782 1.00 97.81 91 GLY A CA 1
ATOM 623 C C . GLY A 1 91 ? 21.477 -4.907 -12.523 1.00 97.81 91 GLY A C 1
ATOM 624 O O . GLY A 1 91 ? 20.955 -5.031 -11.413 1.00 97.81 91 GLY A O 1
ATOM 625 N N . VAL A 1 92 ? 22.668 -4.324 -12.679 1.00 97.94 92 VAL A N 1
ATOM 626 C CA . VAL A 1 92 ? 23.469 -3.822 -11.551 1.00 97.94 92 VAL A CA 1
ATOM 627 C C . VAL A 1 92 ? 22.745 -2.689 -10.821 1.00 97.94 92 VAL A C 1
ATOM 629 O O . VAL A 1 92 ? 22.665 -2.711 -9.591 1.00 97.94 92 VAL A O 1
ATOM 632 N N . VAL A 1 93 ? 22.158 -1.733 -11.549 1.00 98.00 93 VAL A N 1
ATOM 633 C CA . VAL A 1 93 ? 21.383 -0.633 -10.947 1.00 98.00 93 VAL A CA 1
ATOM 634 C C . VAL A 1 93 ? 20.206 -1.177 -10.135 1.00 98.00 93 VAL A C 1
ATOM 636 O O . VAL A 1 93 ? 20.004 -0.760 -8.991 1.00 98.00 93 VAL A O 1
ATOM 639 N N . LEU A 1 94 ? 19.466 -2.148 -10.677 1.00 97.94 94 LEU A N 1
ATOM 640 C CA . LEU A 1 94 ? 18.346 -2.772 -9.975 1.00 97.94 94 LEU A CA 1
ATOM 641 C C . LEU A 1 94 ? 18.804 -3.446 -8.673 1.00 97.94 94 LEU A C 1
ATOM 643 O O . LEU A 1 94 ? 18.190 -3.238 -7.622 1.00 97.94 94 LEU A O 1
ATOM 647 N N . ILE A 1 95 ? 19.911 -4.193 -8.716 1.00 97.81 95 ILE A N 1
ATOM 648 C CA . ILE A 1 95 ? 20.490 -4.846 -7.534 1.00 97.81 95 ILE A CA 1
ATOM 649 C C . ILE A 1 95 ? 20.858 -3.807 -6.472 1.00 97.81 95 ILE A C 1
ATOM 651 O O . ILE A 1 95 ? 20.490 -3.977 -5.309 1.00 97.81 95 ILE A O 1
ATOM 655 N N . VAL A 1 96 ? 21.528 -2.715 -6.852 1.00 97.75 96 VAL A N 1
ATOM 656 C CA . VAL A 1 96 ? 21.927 -1.644 -5.921 1.00 97.75 96 VAL A CA 1
ATOM 657 C C . VAL A 1 96 ? 20.707 -1.001 -5.258 1.00 97.75 96 VAL A C 1
ATOM 659 O O . VAL A 1 96 ? 20.709 -0.794 -4.041 1.00 97.75 96 VAL A O 1
ATOM 662 N N . VAL A 1 97 ? 19.640 -0.734 -6.016 1.00 97.62 97 VAL A N 1
ATOM 663 C CA . VAL A 1 97 ? 18.391 -0.174 -5.474 1.00 97.62 97 VAL A CA 1
ATOM 664 C C . VAL A 1 97 ? 17.742 -1.142 -4.483 1.00 97.62 97 VAL A C 1
ATOM 666 O O . VAL A 1 97 ? 17.396 -0.737 -3.369 1.00 97.62 97 VAL A O 1
ATOM 669 N N . VAL A 1 98 ? 17.620 -2.425 -4.836 1.00 97.25 98 VAL A N 1
ATOM 670 C CA . VAL A 1 98 ? 17.041 -3.454 -3.955 1.00 97.25 98 VAL A CA 1
ATOM 671 C C . VAL A 1 98 ? 17.863 -3.600 -2.674 1.00 97.25 98 VAL A C 1
ATOM 673 O O . VAL A 1 98 ? 17.297 -3.588 -1.574 1.00 97.25 98 VAL A O 1
ATOM 676 N N . LEU A 1 99 ? 19.193 -3.661 -2.784 1.00 97.38 99 LEU A N 1
ATOM 677 C CA . LEU A 1 99 ? 20.087 -3.706 -1.628 1.00 97.38 99 LEU A CA 1
ATOM 678 C C . LEU A 1 99 ? 19.925 -2.459 -0.759 1.00 97.38 99 LEU A C 1
ATOM 680 O O . LEU A 1 99 ? 19.782 -2.587 0.456 1.00 97.38 99 LEU A O 1
ATOM 684 N N . GLY A 1 100 ? 19.873 -1.269 -1.359 1.00 97.44 100 GLY A N 1
ATOM 685 C CA . GLY A 1 100 ? 19.665 -0.005 -0.654 1.00 97.44 100 GLY A CA 1
ATOM 686 C C . GLY A 1 100 ? 18.342 0.028 0.116 1.00 97.44 100 GLY A C 1
ATOM 687 O O . GLY A 1 100 ? 18.311 0.412 1.293 1.00 97.44 100 GLY A O 1
ATOM 688 N N . VAL A 1 101 ? 17.253 -0.447 -0.494 1.00 96.94 101 VAL A N 1
ATOM 689 C CA . VAL A 1 101 ? 15.940 -0.569 0.159 1.00 96.94 101 VAL A CA 1
ATOM 690 C C . VAL A 1 101 ? 15.998 -1.563 1.317 1.00 96.94 101 VAL A C 1
ATOM 692 O O . VAL A 1 101 ? 15.562 -1.230 2.426 1.00 96.94 101 VAL A O 1
ATOM 695 N N . LEU A 1 102 ? 16.577 -2.748 1.110 1.00 96.00 102 LEU A N 1
ATOM 696 C CA . LEU A 1 102 ? 16.741 -3.755 2.161 1.00 96.00 102 LEU A CA 1
ATOM 697 C C . LEU A 1 102 ? 17.600 -3.233 3.313 1.00 96.00 102 LEU A C 1
ATOM 699 O O . LEU A 1 102 ? 17.265 -3.443 4.480 1.00 96.00 102 LEU A O 1
ATOM 703 N N . TRP A 1 103 ? 18.669 -2.497 3.020 1.00 95.88 103 TRP A N 1
ATOM 704 C CA . TRP A 1 103 ? 19.542 -1.912 4.032 1.00 95.88 103 TRP A CA 1
ATOM 705 C C . TRP A 1 103 ? 18.824 -0.820 4.825 1.00 95.88 103 TRP A C 1
ATOM 707 O O . TRP A 1 103 ? 18.888 -0.806 6.060 1.00 95.88 103 TRP A O 1
ATOM 717 N N . ARG A 1 104 ? 18.037 0.029 4.152 1.00 94.38 104 ARG A N 1
ATOM 718 C CA . ARG A 1 104 ? 17.183 1.040 4.794 1.00 94.38 104 ARG A CA 1
ATOM 719 C C . ARG A 1 104 ? 16.123 0.391 5.683 1.00 94.38 104 ARG A C 1
ATOM 721 O O . ARG A 1 104 ? 15.949 0.816 6.829 1.00 94.38 104 ARG A O 1
ATOM 728 N N . GLN A 1 105 ? 15.458 -0.663 5.210 1.00 90.25 105 GLN A N 1
ATOM 729 C CA . GLN A 1 105 ? 14.501 -1.428 6.013 1.00 90.25 105 GLN A CA 1
ATOM 730 C C . GLN A 1 105 ? 15.182 -2.094 7.210 1.00 90.25 105 GLN A C 1
ATOM 732 O O . GLN A 1 105 ? 14.684 -2.002 8.332 1.00 90.25 105 GLN A O 1
ATOM 737 N N . ARG A 1 106 ? 16.347 -2.715 7.013 1.00 91.00 106 ARG A N 1
ATOM 738 C CA . ARG A 1 106 ? 17.108 -3.366 8.085 1.00 91.00 106 ARG A CA 1
ATOM 739 C C . ARG A 1 106 ? 17.557 -2.352 9.137 1.00 91.00 106 ARG A C 1
ATOM 741 O O . ARG A 1 106 ? 17.442 -2.634 10.330 1.00 91.00 106 ARG A O 1
ATOM 748 N N . ARG A 1 107 ? 17.982 -1.152 8.725 1.00 90.06 107 ARG A N 1
ATOM 749 C CA . ARG A 1 107 ? 18.342 -0.051 9.635 1.00 90.06 107 ARG A CA 1
ATOM 750 C C . ARG A 1 107 ? 17.130 0.442 10.430 1.00 90.06 107 ARG A C 1
ATOM 752 O O . ARG A 1 107 ? 17.245 0.617 11.640 1.00 90.06 107 ARG A O 1
ATOM 759 N N . ARG A 1 108 ? 15.953 0.555 9.801 1.00 86.56 108 ARG A N 1
ATOM 760 C CA . ARG A 1 108 ? 14.692 0.889 10.495 1.00 86.56 108 ARG A CA 1
ATOM 761 C C . ARG A 1 108 ? 14.257 -0.204 11.480 1.00 86.56 108 ARG A C 1
ATOM 763 O O . ARG A 1 108 ? 13.891 0.103 12.613 1.00 86.56 108 ARG A O 1
ATOM 770 N N . ARG A 1 109 ? 14.366 -1.483 11.104 1.00 80.50 109 ARG A N 1
ATOM 771 C CA . ARG A 1 109 ? 13.974 -2.623 11.958 1.00 80.50 109 ARG A CA 1
ATOM 772 C C . ARG A 1 109 ? 14.834 -2.752 13.219 1.00 80.50 109 ARG A C 1
ATOM 774 O O . ARG A 1 109 ? 14.322 -3.179 14.252 1.00 80.50 109 ARG A O 1
ATOM 781 N N . LYS A 1 110 ? 16.107 -2.334 13.188 1.00 76.19 110 LYS A N 1
ATOM 782 C CA . LYS A 1 110 ? 16.968 -2.325 14.388 1.00 76.19 110 LYS A CA 1
ATOM 783 C C . LYS A 1 110 ? 16.425 -1.414 15.504 1.00 76.19 110 LYS A C 1
ATOM 785 O O . LYS A 1 110 ? 16.570 -1.761 16.673 1.00 76.19 110 LYS A O 1
ATOM 790 N N . GLY A 1 111 ? 15.727 -0.324 15.173 1.00 69.69 111 GLY A N 1
ATOM 791 C CA . GLY A 1 111 ? 15.071 0.537 16.169 1.00 69.69 111 GLY A CA 1
ATOM 792 C C . GLY A 1 111 ? 13.817 -0.085 16.796 1.00 69.69 111 GLY A C 1
ATOM 793 O O . GLY A 1 111 ? 13.486 0.190 17.948 1.00 69.69 111 GLY A O 1
ATOM 794 N N . MET A 1 112 ? 13.139 -0.978 16.070 1.00 67.06 112 MET A N 1
ATOM 795 C CA . MET A 1 112 ? 11.859 -1.546 16.498 1.00 67.06 112 MET A CA 1
ATOM 796 C C . MET A 1 112 ? 12.015 -2.639 17.562 1.00 67.06 112 MET A C 1
ATOM 798 O O . MET A 1 112 ? 11.145 -2.779 18.413 1.00 67.06 112 MET A O 1
ATOM 802 N N . LYS A 1 113 ? 13.157 -3.342 17.602 1.00 69.81 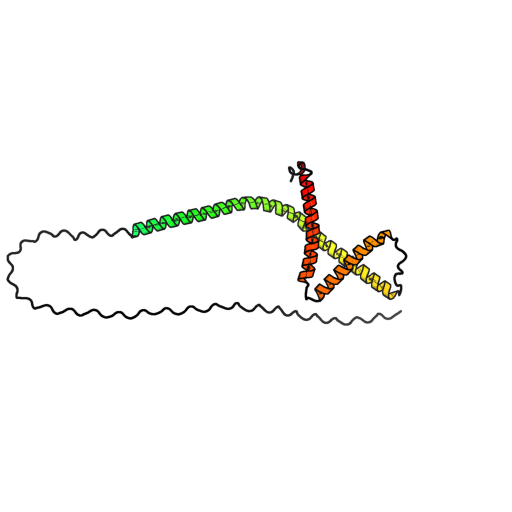113 LYS A N 1
ATOM 803 C CA . LYS A 1 113 ? 13.444 -4.341 18.652 1.00 69.81 113 LYS A CA 1
ATOM 804 C C . LYS A 1 113 ? 13.569 -3.719 20.049 1.00 69.81 113 LYS A C 1
ATOM 806 O O . LYS A 1 113 ? 13.157 -4.338 21.024 1.00 69.81 113 LYS A O 1
ATOM 811 N N . ARG A 1 114 ? 14.086 -2.487 20.153 1.00 70.00 114 ARG A N 1
ATOM 812 C CA . ARG A 1 114 ? 14.136 -1.746 21.430 1.00 70.00 114 ARG A CA 1
ATOM 813 C C . ARG A 1 114 ? 12.741 -1.302 21.871 1.00 70.00 114 ARG A C 1
ATOM 815 O O . ARG A 1 114 ? 12.414 -1.392 23.047 1.00 70.00 114 ARG A O 1
ATOM 822 N N . ARG A 1 115 ? 11.890 -0.919 20.913 1.00 68.25 115 ARG A N 1
ATOM 823 C CA . ARG A 1 115 ? 10.486 -0.581 21.177 1.00 68.25 115 ARG A CA 1
ATOM 824 C C . ARG A 1 115 ? 9.673 -1.810 21.578 1.00 68.25 115 ARG A C 1
ATOM 826 O O . ARG A 1 115 ? 8.959 -1.727 22.558 1.00 68.25 115 ARG A O 1
ATOM 833 N N . MET A 1 116 ? 9.842 -2.960 20.927 1.00 69.12 116 MET A N 1
ATOM 834 C CA . MET A 1 116 ? 9.127 -4.187 21.309 1.00 69.12 116 MET A CA 1
ATOM 835 C C . MET A 1 116 ? 9.484 -4.687 22.712 1.00 69.12 116 MET A C 1
ATOM 837 O O . MET A 1 116 ? 8.611 -5.218 23.380 1.00 69.12 116 MET A O 1
ATOM 841 N N . ARG A 1 117 ? 10.720 -4.492 23.196 1.00 73.44 117 ARG A N 1
ATOM 842 C CA . ARG A 1 117 ? 11.056 -4.809 24.597 1.00 73.44 117 ARG A CA 1
ATOM 843 C C . ARG A 1 117 ? 10.346 -3.878 25.582 1.00 73.44 117 ARG A C 1
ATOM 845 O O . ARG A 1 117 ? 9.816 -4.366 26.568 1.00 73.44 117 ARG A O 1
ATOM 852 N N . LYS A 1 118 ? 10.267 -2.575 25.275 1.00 73.62 118 LYS A N 1
ATOM 853 C CA . LYS A 1 118 ? 9.513 -1.609 26.093 1.00 73.62 118 LYS A CA 1
ATOM 854 C C . LYS A 1 118 ? 8.007 -1.904 26.067 1.00 73.62 118 LYS A C 1
ATOM 856 O O . LYS A 1 118 ? 7.395 -1.974 27.118 1.00 73.62 118 LY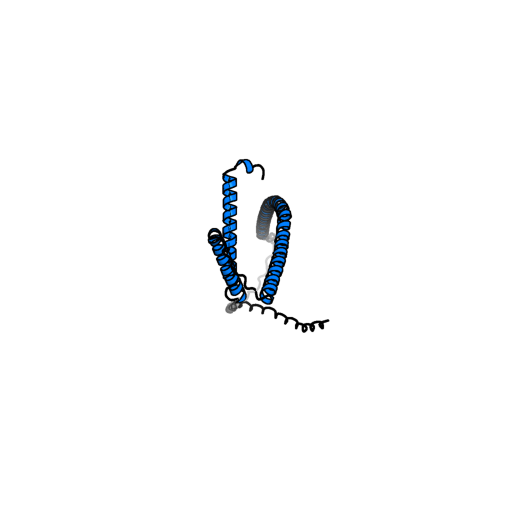S A O 1
ATOM 861 N N . TRP A 1 119 ? 7.452 -2.212 24.893 1.00 70.38 119 TRP A N 1
ATOM 862 C CA . TRP A 1 119 ? 6.053 -2.624 24.745 1.00 70.38 119 TRP A CA 1
ATOM 863 C C . TRP A 1 119 ? 5.746 -3.952 25.432 1.00 70.38 119 TRP A C 1
ATOM 865 O O . TRP A 1 119 ? 4.651 -4.093 25.948 1.00 70.38 119 TRP A O 1
ATOM 875 N N . LYS A 1 120 ? 6.674 -4.921 25.457 1.00 70.75 120 LYS A N 1
ATOM 876 C CA . LYS A 1 120 ? 6.456 -6.196 26.154 1.00 70.75 120 LYS A CA 1
ATOM 877 C C . LYS A 1 120 ? 6.408 -6.000 27.671 1.00 70.75 120 LYS A C 1
ATOM 879 O O . LYS A 1 120 ? 5.514 -6.545 28.297 1.00 70.75 120 LYS A O 1
ATOM 884 N N . LEU A 1 121 ? 7.285 -5.155 28.218 1.00 72.19 121 LEU A N 1
ATOM 885 C CA . LEU A 1 121 ? 7.265 -4.786 29.638 1.00 72.19 121 LEU A CA 1
ATOM 886 C C . LEU A 1 121 ? 6.012 -3.970 30.011 1.00 72.19 121 LEU A C 1
ATOM 888 O O . LEU A 1 121 ? 5.412 -4.225 31.045 1.00 72.19 121 LEU A O 1
ATOM 892 N N . GLU A 1 122 ? 5.556 -3.053 29.149 1.00 63.31 122 GLU A N 1
ATOM 893 C CA . GLU A 1 122 ? 4.294 -2.315 29.362 1.00 63.31 122 GLU A CA 1
ATOM 894 C C . GLU A 1 122 ? 3.039 -3.181 29.146 1.00 63.31 122 GLU A C 1
ATOM 896 O O . GLU A 1 122 ? 1.996 -2.909 29.738 1.00 63.31 122 GLU A O 1
ATOM 901 N N . HIS A 1 123 ? 3.089 -4.212 28.295 1.00 59.75 123 HIS A N 1
ATOM 902 C CA . HIS A 1 123 ? 1.937 -5.093 28.076 1.00 59.75 123 HIS A CA 1
ATOM 903 C C . HIS A 1 123 ? 1.785 -6.187 29.124 1.00 59.75 123 HIS A C 1
ATOM 905 O O . HIS A 1 123 ? 0.655 -6.616 29.351 1.00 59.75 123 HIS A O 1
ATOM 911 N N . GLU A 1 124 ? 2.871 -6.614 29.766 1.00 61.56 124 GLU A N 1
ATOM 912 C CA . GLU A 1 124 ? 2.791 -7.507 30.927 1.00 61.56 124 GLU A CA 1
ATOM 913 C C . GLU A 1 124 ? 2.054 -6.823 32.090 1.00 61.56 124 GLU A C 1
ATOM 915 O O . GLU A 1 124 ? 1.235 -7.458 32.746 1.00 61.56 124 GLU A O 1
ATOM 920 N N . ASP A 1 125 ? 2.220 -5.506 32.246 1.00 58.31 125 ASP A N 1
ATOM 921 C CA . ASP A 1 125 ? 1.489 -4.714 33.244 1.00 58.31 125 ASP A CA 1
ATOM 922 C C . ASP A 1 125 ? 0.041 -4.392 32.798 1.00 58.31 125 ASP A C 1
ATOM 924 O O . ASP A 1 125 ? -0.907 -4.447 33.582 1.00 58.31 125 ASP A O 1
ATOM 928 N N . ASN A 1 126 ? -0.194 -4.161 31.498 1.00 55.62 126 ASN A N 1
ATOM 929 C CA . ASN A 1 126 ? -1.550 -3.927 30.972 1.00 55.62 126 ASN A CA 1
ATOM 930 C C . ASN A 1 126 ? -2.428 -5.192 30.894 1.00 55.62 126 ASN A C 1
ATOM 932 O O . ASN A 1 126 ? -3.653 -5.068 30.833 1.00 55.62 126 ASN A O 1
ATOM 936 N N . GLY A 1 127 ? -1.849 -6.398 30.917 1.00 55.81 127 GLY A N 1
ATOM 937 C CA . GLY A 1 127 ? -2.616 -7.645 31.049 1.00 55.81 127 GLY A CA 1
ATOM 938 C C . GLY A 1 127 ? -3.380 -7.722 32.378 1.00 55.81 127 GLY A C 1
ATOM 939 O O . GLY A 1 127 ? -4.484 -8.272 32.430 1.00 55.81 127 GLY A O 1
ATOM 940 N N . ASN A 1 128 ? -2.852 -7.067 33.417 1.00 55.72 128 ASN A N 1
ATOM 941 C CA . ASN A 1 128 ? -3.499 -6.943 34.719 1.00 55.72 128 ASN A CA 1
ATOM 942 C C . ASN A 1 128 ? -4.735 -6.021 34.657 1.00 55.72 128 ASN A C 1
ATOM 944 O O . ASN A 1 128 ? -5.765 -6.319 35.256 1.00 55.72 128 ASN A O 1
ATOM 948 N N . ILE A 1 129 ? -4.699 -4.966 33.830 1.00 57.62 129 ILE A N 1
ATOM 949 C CA . ILE A 1 129 ? -5.832 -4.034 33.656 1.00 57.62 129 ILE A CA 1
ATOM 950 C C . ILE A 1 129 ? -7.044 -4.731 33.019 1.00 57.62 129 ILE A C 1
ATOM 952 O O . ILE A 1 129 ? -8.184 -4.467 33.399 1.00 57.62 129 ILE A O 1
ATOM 956 N N . THR A 1 130 ? -6.836 -5.653 32.074 1.00 65.19 130 THR A N 1
ATOM 957 C CA . THR A 1 130 ? -7.946 -6.435 31.499 1.00 65.19 130 THR A CA 1
ATOM 958 C C . THR A 1 130 ? -8.591 -7.385 32.505 1.00 65.19 130 THR A C 1
ATOM 960 O O . THR A 1 130 ? -9.808 -7.566 32.453 1.00 65.19 130 THR A O 1
ATOM 963 N N . MET A 1 131 ? -7.823 -7.948 33.445 1.00 65.88 131 MET A N 1
ATOM 964 C CA . MET A 1 131 ? -8.400 -8.724 34.547 1.00 65.88 131 MET A CA 1
ATOM 965 C C . MET A 1 131 ? -9.138 -7.825 35.544 1.00 65.88 131 MET A C 1
ATOM 967 O O . MET A 1 131 ? -10.243 -8.173 35.952 1.00 65.88 131 MET A O 1
ATOM 971 N N . GLU A 1 132 ? -8.600 -6.646 35.865 1.00 71.81 132 GLU A N 1
ATOM 972 C CA . GLU A 1 132 ? -9.236 -5.701 36.793 1.00 71.81 132 GLU A CA 1
ATOM 973 C C . GLU A 1 132 ? -10.566 -5.158 36.249 1.00 71.81 132 GLU A C 1
ATOM 975 O O . GLU A 1 132 ? -11.546 -5.060 36.987 1.00 71.81 132 GLU A O 1
ATOM 980 N N . ILE A 1 133 ? -10.648 -4.870 34.944 1.00 72.50 133 ILE A N 1
ATOM 981 C CA . ILE A 1 133 ? -11.905 -4.454 34.303 1.00 72.50 133 ILE A CA 1
ATOM 982 C C . ILE A 1 133 ? -12.947 -5.572 34.383 1.00 72.50 133 ILE A C 1
ATOM 984 O O . ILE A 1 133 ? -14.112 -5.297 34.667 1.00 72.50 133 ILE A O 1
ATOM 988 N N . ASN A 1 134 ? -12.544 -6.825 34.166 1.00 76.69 134 ASN A N 1
ATOM 989 C CA . ASN A 1 134 ? -13.465 -7.957 34.203 1.00 76.69 134 ASN A CA 1
ATOM 990 C C . ASN A 1 134 ? -13.949 -8.243 35.638 1.00 76.69 134 ASN A C 1
ATOM 992 O O . ASN A 1 134 ? -15.138 -8.482 35.854 1.00 76.69 134 ASN A O 1
ATOM 996 N N . ASP A 1 135 ? -13.063 -8.122 36.631 1.00 78.81 135 ASP A N 1
ATOM 997 C CA . ASP A 1 135 ? -13.409 -8.258 38.051 1.00 78.81 135 ASP A CA 1
ATOM 998 C C . ASP A 1 135 ? -14.321 -7.108 38.518 1.00 78.81 135 ASP A C 1
ATOM 1000 O O . ASP A 1 135 ? -15.336 -7.325 39.183 1.00 78.81 135 ASP A O 1
ATOM 1004 N N . ALA A 1 136 ? -14.053 -5.874 38.077 1.00 72.00 136 ALA A N 1
ATOM 1005 C CA . ALA A 1 136 ? -14.942 -4.738 38.303 1.00 72.00 136 ALA A CA 1
ATOM 1006 C C . ALA A 1 136 ? -16.324 -4.957 37.665 1.00 72.00 136 ALA A C 1
ATOM 1008 O O . ALA A 1 136 ? -17.343 -4.628 38.281 1.00 72.00 136 ALA A O 1
ATOM 1009 N N . GLN A 1 137 ? -16.381 -5.556 36.472 1.00 77.88 137 GLN A N 1
ATOM 1010 C CA . GLN A 1 137 ? -17.639 -5.896 35.808 1.00 77.88 137 GLN A CA 1
ATOM 1011 C C . GLN A 1 137 ? -18.425 -6.959 36.588 1.00 77.88 137 GLN A C 1
ATOM 1013 O O . GLN A 1 137 ? -19.641 -6.825 36.749 1.00 77.88 137 GLN A O 1
ATOM 1018 N N . GLN A 1 138 ? -17.747 -7.978 37.124 1.00 82.69 138 GLN A N 1
ATOM 1019 C CA . GLN A 1 138 ? -18.381 -9.002 37.959 1.00 82.69 138 GLN A CA 1
ATOM 1020 C C . GLN A 1 138 ? -18.886 -8.434 39.290 1.00 82.69 138 GLN A C 1
ATOM 1022 O O . GLN A 1 138 ? -20.018 -8.724 39.689 1.00 82.69 138 GLN A O 1
ATOM 1027 N N . ARG A 1 139 ? -18.110 -7.562 39.944 1.00 80.44 139 ARG A N 1
ATOM 1028 C CA . ARG A 1 139 ? -18.531 -6.868 41.175 1.00 80.44 139 ARG A CA 1
ATOM 1029 C C . ARG A 1 139 ? -19.758 -5.990 40.939 1.00 80.44 139 ARG A C 1
ATOM 1031 O O . ARG A 1 139 ? -20.696 -6.018 41.735 1.00 80.44 139 ARG A O 1
ATOM 1038 N N . TRP A 1 140 ? -19.793 -5.263 39.822 1.00 81.00 140 TRP A N 1
ATOM 1039 C CA . TRP A 1 140 ? -20.963 -4.475 39.431 1.00 81.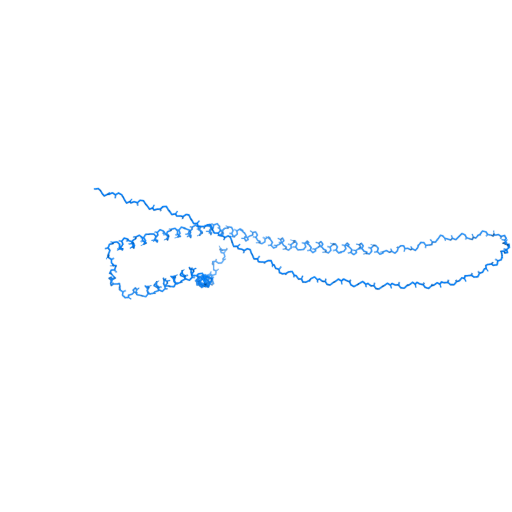00 140 TRP A CA 1
ATOM 1040 C C . TRP A 1 140 ? -22.181 -5.349 39.125 1.00 81.00 140 TRP A C 1
ATOM 1042 O O . TRP A 1 140 ? -23.279 -5.035 39.580 1.00 81.00 140 TRP A O 1
ATOM 1052 N N . ALA A 1 141 ? -22.006 -6.470 38.423 1.00 77.94 141 ALA A N 1
ATOM 1053 C CA . ALA A 1 141 ? -23.097 -7.408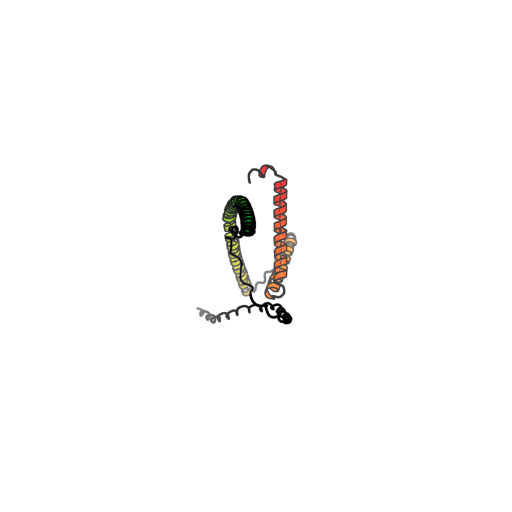 38.164 1.00 77.94 141 ALA A CA 1
ATOM 1054 C C . ALA A 1 141 ? -23.675 -7.996 39.466 1.00 77.94 141 ALA A C 1
ATOM 1056 O O . ALA A 1 141 ? -24.893 -8.140 39.593 1.00 77.94 141 ALA A O 1
ATOM 1057 N N . GLY A 1 142 ? -22.819 -8.286 40.452 1.00 83.50 142 GLY A N 1
ATOM 1058 C CA . GLY A 1 142 ? -23.239 -8.696 41.793 1.00 83.50 142 GLY A CA 1
ATOM 1059 C C . GLY A 1 142 ? -24.039 -7.608 42.517 1.00 83.50 142 GLY A C 1
ATOM 1060 O O . GLY A 1 142 ? -25.130 -7.877 43.018 1.00 83.50 142 GLY A O 1
ATOM 1061 N N . ALA A 1 143 ? -23.549 -6.366 42.507 1.00 74.00 143 ALA A N 1
ATOM 1062 C CA . ALA A 1 143 ? -24.231 -5.233 43.132 1.00 74.00 143 ALA A CA 1
ATOM 1063 C C . ALA A 1 143 ? -25.609 -4.950 42.505 1.00 74.00 143 ALA A C 1
ATOM 1065 O O . ALA A 1 143 ? -26.573 -4.717 43.231 1.00 74.00 143 ALA A O 1
ATOM 1066 N N . VAL A 1 144 ? -25.730 -5.036 41.174 1.00 81.94 144 VAL A N 1
ATOM 1067 C CA . VAL A 1 144 ? -27.011 -4.858 40.466 1.00 81.94 144 VAL A CA 1
ATOM 1068 C C . VAL A 1 144 ? -28.008 -5.964 40.819 1.00 81.94 144 VAL A C 1
ATOM 1070 O O . VAL A 1 144 ? -29.191 -5.691 41.008 1.00 81.94 144 VAL A O 1
ATOM 1073 N N . LYS A 1 145 ? -27.554 -7.215 40.959 1.00 81.06 145 LYS A N 1
ATOM 1074 C CA . LYS A 1 145 ? -28.430 -8.308 41.412 1.00 81.06 145 LYS A CA 1
ATOM 1075 C C . LYS A 1 145 ? -28.946 -8.072 42.831 1.00 81.06 145 LYS A C 1
ATOM 1077 O O . LYS A 1 145 ? -30.121 -8.318 43.093 1.00 81.06 145 LYS A O 1
ATOM 1082 N N . LEU A 1 146 ? -28.095 -7.575 43.729 1.00 83.69 146 LEU A N 1
ATOM 1083 C CA . LEU A 1 146 ? -28.484 -7.263 45.106 1.00 83.69 146 LEU A CA 1
ATOM 1084 C C . LEU A 1 146 ? -29.495 -6.114 45.173 1.00 83.69 146 LEU A C 1
ATOM 1086 O O . LEU A 1 146 ? -30.470 -6.216 45.914 1.00 83.69 146 LEU A O 1
ATOM 1090 N N . THR A 1 147 ? -29.314 -5.053 44.382 1.00 73.62 147 THR A N 1
ATOM 1091 C CA . THR A 1 147 ? -30.264 -3.930 44.356 1.00 73.62 147 THR A CA 1
ATOM 1092 C C . THR A 1 147 ? -31.596 -4.313 43.725 1.00 73.62 147 THR A C 1
ATOM 1094 O O . THR A 1 147 ? -32.636 -3.922 44.250 1.00 73.62 147 THR A O 1
ATOM 1097 N N . LEU A 1 148 ? -31.593 -5.124 42.663 1.00 79.88 148 LEU A N 1
ATOM 1098 C CA . LEU A 1 148 ? -32.826 -5.621 42.050 1.00 79.88 148 LEU A CA 1
ATOM 1099 C C . LEU A 1 148 ? -33.618 -6.499 43.030 1.00 79.88 148 LEU A C 1
ATOM 1101 O O . LEU A 1 148 ? -34.829 -6.343 43.164 1.00 79.88 148 LEU A O 1
ATOM 1105 N N . ASN A 1 149 ? -32.925 -7.375 43.762 1.00 81.56 149 ASN A N 1
ATOM 1106 C CA . ASN A 1 149 ? -33.555 -8.233 44.763 1.00 81.56 149 ASN A CA 1
ATOM 1107 C C . ASN A 1 149 ? -34.090 -7.409 45.949 1.00 81.56 149 ASN A C 1
ATOM 1109 O O . ASN A 1 149 ? -35.229 -7.584 46.369 1.00 81.56 149 ASN A O 1
ATOM 1113 N N . ALA A 1 150 ? -33.326 -6.422 46.430 1.00 72.38 150 ALA A N 1
ATOM 1114 C CA . ALA A 1 150 ? -33.794 -5.494 47.461 1.00 72.38 150 ALA A CA 1
ATOM 1115 C C . ALA A 1 150 ? -35.032 -4.696 47.011 1.00 72.38 150 ALA A C 1
ATOM 1117 O O . ALA A 1 150 ? -35.948 -4.480 47.804 1.00 72.38 150 ALA A O 1
ATOM 1118 N N . GLN A 1 151 ? -35.097 -4.302 45.736 1.00 75.00 151 GLN A N 1
ATOM 1119 C CA . GLN A 1 151 ? -36.251 -3.604 45.169 1.00 75.00 151 GLN A CA 1
ATOM 1120 C C . GLN A 1 151 ? -37.482 -4.520 45.066 1.00 75.00 151 GLN A C 1
ATOM 1122 O O . GLN A 1 151 ? -38.590 -4.081 45.371 1.00 75.00 151 GLN A O 1
ATOM 1127 N N . GLN A 1 152 ? -37.298 -5.795 44.708 1.00 79.69 152 GLN A N 1
ATOM 1128 C CA . GLN A 1 152 ? -38.375 -6.792 44.700 1.00 79.69 152 GLN A CA 1
ATOM 1129 C C . GLN A 1 152 ? -38.906 -7.075 46.112 1.00 79.69 152 GLN A C 1
ATOM 1131 O O . GLN A 1 152 ? -40.118 -7.112 46.320 1.00 79.69 152 GLN A O 1
ATOM 1136 N N . VAL A 1 153 ? -38.015 -7.200 47.099 1.00 78.81 153 VAL A N 1
ATOM 1137 C CA . VAL A 1 153 ? -38.391 -7.385 48.510 1.00 78.81 153 VAL A CA 1
ATOM 1138 C C . VAL A 1 153 ? -39.125 -6.152 49.051 1.00 78.81 153 VAL A C 1
ATOM 1140 O O . VAL A 1 153 ? -40.144 -6.292 49.726 1.00 78.81 153 VAL A O 1
ATOM 1143 N N . ALA A 1 154 ? -38.675 -4.940 48.711 1.00 72.12 154 ALA A N 1
ATOM 1144 C CA . ALA A 1 154 ? -39.353 -3.702 49.098 1.00 72.12 154 ALA A CA 1
ATOM 1145 C C . ALA A 1 154 ? -40.754 -3.572 48.472 1.00 72.12 154 ALA A C 1
ATOM 1147 O O . ALA A 1 154 ? -41.684 -3.129 49.148 1.00 72.12 154 ALA A O 1
ATOM 1148 N N . ALA A 1 155 ? -40.924 -4.006 47.217 1.00 72.56 155 ALA A N 1
ATOM 1149 C CA . ALA A 1 155 ? -42.222 -4.030 46.545 1.00 72.56 155 ALA A CA 1
ATOM 1150 C C . ALA A 1 155 ? -43.202 -5.019 47.203 1.00 72.56 155 ALA A C 1
ATOM 1152 O O . ALA A 1 155 ? -44.372 -4.686 47.381 1.00 72.56 155 ALA A O 1
ATOM 1153 N N . LEU A 1 156 ? -42.725 -6.194 47.634 1.00 77.38 156 LEU A N 1
ATOM 1154 C CA . LEU A 1 156 ? -43.541 -7.183 48.355 1.00 77.38 156 LEU A CA 1
ATOM 1155 C C . LEU A 1 156 ? -43.949 -6.721 49.760 1.00 77.38 156 LEU A C 1
ATOM 1157 O O . LEU A 1 156 ? -45.005 -7.105 50.253 1.00 77.38 156 LEU A O 1
ATOM 1161 N N . LEU A 1 157 ? -43.135 -5.881 50.402 1.00 80.25 157 LEU A N 1
ATOM 1162 C CA . LEU A 1 157 ? -43.410 -5.348 51.740 1.00 80.25 157 LEU A CA 1
ATOM 1163 C C . LEU A 1 157 ? -44.301 -4.096 51.742 1.00 80.25 157 LEU A C 1
ATOM 1165 O O . LEU A 1 157 ? -44.619 -3.600 52.823 1.00 80.25 157 LEU A O 1
ATOM 1169 N N . GLY A 1 158 ? -44.685 -3.555 50.577 1.00 71.69 158 GLY A N 1
ATOM 1170 C CA . GLY A 1 158 ? -45.582 -2.394 50.465 1.00 71.69 158 GLY A CA 1
ATOM 1171 C C . GLY A 1 158 ? -45.053 -1.098 51.100 1.00 71.69 158 GLY A C 1
ATOM 1172 O O . GLY A 1 158 ? -45.789 -0.122 51.227 1.00 71.69 158 GLY A O 1
ATOM 1173 N N . LYS A 1 159 ? -43.780 -1.063 51.510 1.00 56.44 159 LYS A N 1
ATOM 1174 C CA . LYS A 1 159 ? -43.150 0.099 52.143 1.00 56.44 159 LYS A CA 1
ATOM 1175 C C . LYS A 1 159 ? -42.447 0.919 51.072 1.00 56.44 159 LYS A C 1
ATOM 1177 O O . LYS A 1 159 ? -41.291 0.669 50.736 1.00 56.44 159 LYS A O 1
ATOM 1182 N N . THR A 1 160 ? -43.144 1.917 50.536 1.00 54.25 160 THR A N 1
ATOM 1183 C CA . THR A 1 160 ? -42.496 2.985 49.769 1.00 54.25 160 THR A CA 1
ATOM 1184 C C . THR A 1 160 ? -41.420 3.635 50.644 1.00 54.25 160 THR A C 1
ATOM 1186 O O . THR A 1 160 ? -41.721 3.962 51.796 1.00 54.25 160 THR A O 1
ATOM 1189 N N . PRO A 1 161 ? -40.186 3.838 50.152 1.00 54.53 161 PRO A N 1
ATOM 1190 C CA . PRO A 1 161 ? -39.157 4.521 50.918 1.00 54.53 161 PRO A CA 1
ATOM 1191 C C . PRO A 1 161 ? -39.591 5.971 51.138 1.00 54.53 161 PRO A C 1
ATOM 1193 O O . PRO A 1 161 ? -39.512 6.811 50.245 1.00 54.53 161 PRO A O 1
ATOM 1196 N N . THR A 1 162 ? -40.079 6.263 52.340 1.00 49.81 162 THR A N 1
ATOM 1197 C CA . THR A 1 162 ? -40.275 7.624 52.828 1.00 49.81 162 THR A CA 1
ATOM 1198 C C . THR A 1 162 ? -38.915 8.307 5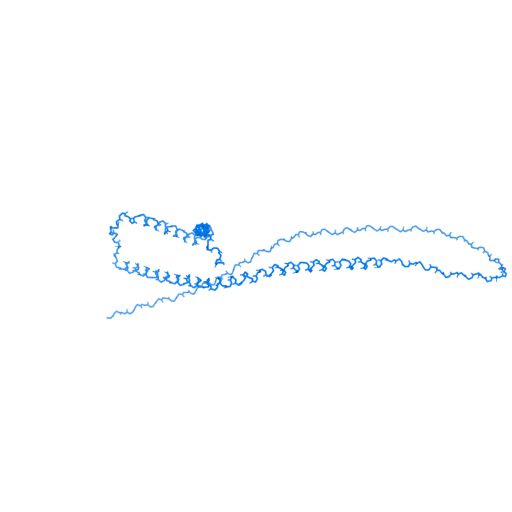2.850 1.00 49.81 162 THR A C 1
ATOM 1200 O O . THR A 1 162 ? -38.075 8.016 53.702 1.00 49.81 162 THR A O 1
ATOM 1203 N N . THR A 1 163 ? -38.690 9.195 51.884 1.00 49.72 163 THR A N 1
ATOM 1204 C CA . THR A 1 163 ? -37.565 10.128 51.817 1.00 49.72 163 THR A CA 1
ATOM 1205 C C . THR A 1 163 ? -37.566 11.023 53.055 1.00 49.72 163 THR A C 1
ATOM 1207 O O . THR A 1 163 ? -38.146 12.109 53.065 1.00 49.72 163 THR A O 1
ATOM 1210 N N . ALA A 1 164 ? -36.935 10.556 54.128 1.00 46.53 164 ALA A N 1
ATOM 1211 C CA . ALA A 1 164 ? -36.632 11.368 55.291 1.00 46.53 164 ALA A CA 1
ATOM 1212 C C . ALA A 1 164 ? -35.485 12.330 54.947 1.00 46.53 164 ALA A C 1
ATOM 1214 O O . ALA A 1 164 ? -34.363 11.901 54.691 1.00 46.53 164 ALA A O 1
ATOM 1215 N N . LYS A 1 165 ? -35.823 13.627 54.905 1.00 51.59 165 LYS A N 1
ATOM 1216 C CA . LYS A 1 165 ? -34.967 14.822 55.067 1.00 51.59 165 LYS A CA 1
ATOM 1217 C C . LYS A 1 165 ? -33.450 14.556 55.021 1.00 51.59 165 LYS A C 1
ATOM 1219 O O . LYS A 1 165 ? -32.789 14.532 56.055 1.00 51.59 165 LYS A O 1
ATOM 1224 N N . ALA A 1 166 ? -32.887 14.444 53.820 1.00 47.69 166 ALA A N 1
ATOM 1225 C CA . ALA A 1 166 ? -31.450 14.599 53.619 1.00 47.69 166 ALA A CA 1
ATOM 1226 C C . ALA A 1 166 ? -31.127 16.090 53.436 1.00 47.69 166 ALA A C 1
ATOM 1228 O O . ALA A 1 166 ? -31.753 16.793 52.643 1.00 47.69 166 ALA A O 1
ATOM 1229 N N . SER A 1 167 ? -30.182 16.555 54.247 1.00 49.19 167 SER A N 1
ATOM 1230 C CA . SER A 1 167 ? -29.724 17.934 54.403 1.00 49.19 167 SER A CA 1
ATOM 1231 C C . SER A 1 167 ? -29.320 18.598 53.075 1.00 49.19 167 SER A C 1
ATOM 1233 O O . SER A 1 167 ? -28.715 17.975 52.205 1.00 49.19 167 SER A O 1
ATOM 1235 N N . ALA A 1 168 ? -29.623 19.893 52.930 1.00 53.88 168 ALA A N 1
ATOM 1236 C CA . ALA A 1 168 ? -29.523 20.681 51.693 1.00 53.88 168 ALA A CA 1
ATOM 1237 C C . ALA A 1 168 ? -28.117 20.759 51.045 1.00 53.88 168 ALA A C 1
ATOM 1239 O O . ALA A 1 168 ? -27.997 21.210 49.906 1.00 53.88 168 ALA A O 1
ATOM 1240 N N . SER A 1 169 ? -27.063 20.287 51.719 1.00 49.09 169 SER A N 1
ATOM 1241 C CA . SER A 1 169 ? -25.697 20.204 51.173 1.00 49.09 169 SER A CA 1
ATOM 1242 C C . SER A 1 169 ? -25.525 19.064 50.147 1.00 49.09 169 SER A C 1
ATOM 1244 O O . SER A 1 169 ? -24.812 19.217 49.152 1.00 49.09 169 SER A O 1
ATOM 1246 N N . ASP A 1 170 ? -26.275 17.964 50.290 1.00 52.59 170 ASP A N 1
ATOM 1247 C CA . ASP A 1 170 ? -26.219 16.804 49.379 1.00 52.59 170 ASP A CA 1
ATOM 1248 C C . ASP A 1 170 ? -27.062 16.966 48.104 1.00 52.59 170 ASP A C 1
ATOM 1250 O O . ASP A 1 170 ? -27.000 16.146 47.179 1.00 52.59 170 ASP A O 1
ATOM 1254 N N . ALA A 1 171 ? -27.828 18.054 48.001 1.00 51.62 171 ALA A N 1
ATOM 1255 C CA . ALA A 1 171 ? -28.696 18.311 46.857 1.00 51.62 171 ALA A CA 1
ATOM 1256 C C . ALA A 1 171 ? -27.903 18.536 45.555 1.00 51.62 171 ALA A C 1
ATOM 1258 O O . ALA A 1 171 ? -28.365 18.168 44.474 1.00 51.62 171 ALA A O 1
ATOM 1259 N N . SER A 1 172 ? -26.688 19.091 45.631 1.00 53.53 172 SER A N 1
ATOM 1260 C CA . SER A 1 172 ? -25.865 19.367 44.443 1.00 53.53 172 SER A CA 1
ATOM 1261 C C . SER A 1 172 ? -25.202 18.103 43.870 1.00 53.53 172 SER A C 1
ATOM 1263 O O . SER A 1 172 ? -25.194 17.904 42.649 1.00 53.53 172 SER A O 1
ATOM 1265 N N . THR A 1 173 ? -24.733 17.204 44.739 1.00 57.38 173 THR A N 1
ATOM 1266 C CA . THR A 1 173 ? -24.172 15.897 44.365 1.00 57.38 173 THR A CA 1
ATOM 1267 C C . THR A 1 173 ? -25.263 14.979 43.829 1.00 57.38 173 THR A C 1
ATOM 1269 O O . THR A 1 173 ? -25.100 14.370 42.769 1.00 57.38 173 THR A O 1
ATOM 1272 N N . THR A 1 174 ? -26.426 14.975 44.484 1.00 60.28 174 THR A N 1
ATOM 1273 C CA . THR A 1 174 ? -27.591 14.196 44.052 1.00 60.28 174 THR A CA 1
ATOM 1274 C C . THR A 1 174 ? -28.119 14.683 42.705 1.00 60.28 174 THR A C 1
ATOM 1276 O O . THR A 1 174 ? -28.425 13.868 41.840 1.00 60.28 174 THR A O 1
ATOM 1279 N N . ARG A 1 175 ? -28.136 15.998 42.442 1.00 59.03 175 ARG A N 1
ATOM 1280 C CA . ARG A 1 175 ? -28.562 16.542 41.139 1.00 59.03 175 ARG A CA 1
ATOM 1281 C C . ARG A 1 175 ? -27.600 16.184 40.001 1.00 59.03 175 ARG A C 1
ATOM 1283 O O . ARG A 1 175 ? -28.052 15.944 38.881 1.00 59.03 175 ARG A O 1
ATOM 1290 N N . ARG A 1 176 ? -26.288 16.099 40.266 1.00 60.16 176 ARG A N 1
ATOM 1291 C CA . ARG A 1 176 ? -25.297 15.607 39.287 1.00 60.16 176 ARG A CA 1
ATOM 1292 C C . ARG A 1 176 ? -25.411 14.102 39.054 1.00 60.16 176 ARG A C 1
ATOM 1294 O O . ARG A 1 176 ? -25.346 13.677 37.902 1.00 60.16 176 ARG A O 1
ATOM 1301 N N . ALA A 1 177 ? -25.627 13.318 40.109 1.00 60.84 177 ALA A N 1
ATOM 1302 C CA . ALA A 1 177 ? -25.857 11.879 40.000 1.00 60.84 177 ALA A CA 1
ATOM 1303 C C . ALA A 1 177 ? -27.166 11.567 39.248 1.00 60.84 177 ALA A C 1
ATOM 1305 O O . ALA A 1 177 ? -27.171 10.725 38.353 1.00 60.84 177 ALA A O 1
ATOM 1306 N N . ALA A 1 178 ? -28.238 12.317 39.522 1.00 64.38 178 ALA A N 1
ATOM 1307 C CA . ALA A 1 178 ? -29.532 12.187 38.854 1.00 64.38 178 ALA A CA 1
ATOM 1308 C C . ALA A 1 178 ? -29.462 12.566 37.366 1.00 64.38 178 ALA A C 1
ATOM 1310 O O . ALA A 1 178 ? -29.964 11.828 36.521 1.00 64.38 178 ALA A O 1
ATOM 1311 N N . MET A 1 179 ? -28.765 13.656 37.012 1.00 69.12 179 MET A N 1
ATOM 1312 C CA . MET A 1 179 ? -28.510 13.986 35.601 1.00 69.12 179 MET A CA 1
ATOM 1313 C C . MET A 1 179 ? -27.650 12.927 34.900 1.00 69.12 179 MET A C 1
ATOM 1315 O O . MET A 1 179 ? -27.859 12.657 33.718 1.00 69.12 179 MET A O 1
ATOM 1319 N N . GLY A 1 180 ? -26.692 12.323 35.611 1.00 73.50 180 GLY A N 1
ATOM 1320 C CA . GLY A 1 180 ? -25.894 11.209 35.102 1.00 73.50 180 GLY A CA 1
ATOM 1321 C C . GLY A 1 180 ? -26.753 9.982 34.795 1.00 73.50 180 GLY A C 1
ATOM 1322 O O . GLY A 1 180 ? -26.659 9.436 33.697 1.00 73.50 180 GLY A O 1
ATOM 1323 N N . GLN A 1 181 ? -27.644 9.601 35.716 1.00 71.94 181 GLN A N 1
ATOM 1324 C CA . GLN A 1 181 ? -28.561 8.477 35.516 1.00 71.94 181 GLN A CA 1
ATOM 1325 C C . GLN A 1 181 ? -29.580 8.729 34.404 1.00 71.94 181 GLN A C 1
ATOM 1327 O O . GLN A 1 181 ? -29.813 7.831 33.601 1.00 71.94 181 GLN A O 1
ATOM 1332 N N . GLN A 1 182 ? -30.143 9.935 34.295 1.00 75.31 182 GLN A N 1
ATOM 1333 C CA . GLN A 1 182 ? -31.108 10.252 33.239 1.00 75.31 182 GLN A CA 1
ATOM 1334 C C . GLN A 1 182 ? -30.461 10.220 31.847 1.00 75.31 182 GLN A C 1
ATOM 1336 O O . GLN A 1 182 ? -31.030 9.659 30.912 1.00 75.31 182 GLN A O 1
ATOM 1341 N N . LYS A 1 183 ? -29.240 10.759 31.709 1.00 75.81 183 LYS A N 1
ATOM 1342 C CA . LYS A 1 183 ? -28.479 10.693 30.450 1.00 75.81 183 LYS A CA 1
ATOM 1343 C C . LYS A 1 183 ? -28.067 9.267 30.100 1.00 75.81 183 LYS A C 1
ATOM 1345 O O . LYS A 1 183 ? -28.112 8.892 28.933 1.00 75.81 183 LYS A O 1
ATOM 1350 N N . TRP A 1 184 ? -27.694 8.470 31.099 1.00 71.56 184 TRP A N 1
ATOM 1351 C CA . TRP A 1 184 ? -27.357 7.064 30.898 1.00 71.56 184 TRP A CA 1
ATOM 1352 C C . TRP A 1 184 ? -28.584 6.244 30.482 1.00 71.56 184 TRP A C 1
ATOM 1354 O O . TRP A 1 184 ? -28.517 5.508 29.504 1.00 71.56 184 TRP A O 1
ATOM 1364 N N . ALA A 1 185 ? -29.729 6.440 31.140 1.00 73.06 185 ALA A N 1
ATOM 1365 C CA . ALA A 1 185 ? -30.986 5.788 30.779 1.00 73.06 185 ALA A CA 1
ATOM 1366 C C . ALA A 1 185 ? -31.440 6.161 29.358 1.00 73.06 185 ALA A C 1
ATOM 1368 O O . ALA A 1 185 ? -31.811 5.279 28.588 1.00 73.06 185 ALA A O 1
ATOM 1369 N N . ALA A 1 186 ? -31.334 7.440 28.976 1.00 70.75 186 ALA A N 1
ATOM 1370 C CA . ALA A 1 186 ? -31.627 7.891 27.616 1.00 70.75 186 ALA A CA 1
ATOM 1371 C C . ALA A 1 186 ? -30.686 7.257 26.574 1.00 70.75 186 ALA A C 1
ATOM 1373 O O . ALA A 1 186 ? -31.143 6.832 25.517 1.00 70.75 186 ALA A O 1
ATOM 1374 N N . ALA A 1 187 ? -29.391 7.127 26.882 1.00 60.88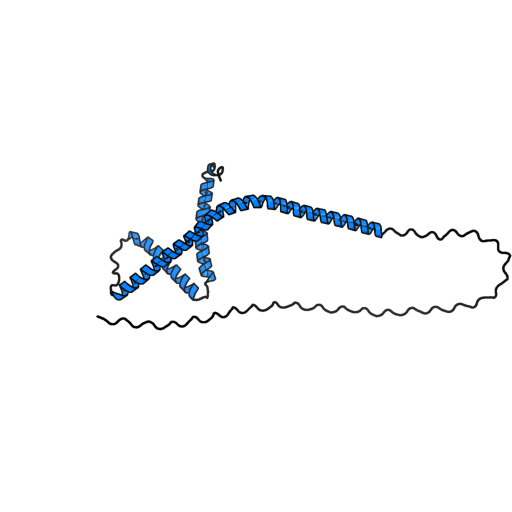 187 ALA A N 1
ATOM 1375 C CA . ALA A 1 187 ? -28.426 6.471 25.999 1.00 60.88 187 ALA A CA 1
ATOM 1376 C C . ALA A 1 187 ? -28.690 4.960 25.849 1.00 60.88 187 ALA A C 1
ATOM 1378 O O . ALA A 1 187 ? -28.552 4.421 24.753 1.00 60.88 187 ALA A O 1
ATOM 1379 N N . VAL A 1 188 ? -29.105 4.279 26.923 1.00 70.44 188 VAL A N 1
ATOM 1380 C CA . VAL A 1 188 ? -29.478 2.852 26.893 1.00 70.44 188 VAL A CA 1
ATOM 1381 C C . VAL A 1 188 ? -30.766 2.631 26.096 1.00 70.44 188 VAL A C 1
ATOM 1383 O O . VAL A 1 188 ? -30.851 1.671 25.330 1.00 70.44 188 VAL A O 1
ATOM 1386 N N . GLN A 1 189 ? -31.744 3.529 26.227 1.00 69.94 189 GLN A N 1
ATOM 1387 C CA . GLN A 1 189 ? -32.979 3.474 25.447 1.00 69.94 189 GLN A CA 1
ATOM 1388 C C . GLN A 1 189 ? -32.703 3.736 23.953 1.00 69.94 189 GLN A C 1
ATOM 1390 O O . GLN A 1 189 ? -33.128 2.953 23.111 1.00 69.94 189 GLN A O 1
ATOM 1395 N N . ALA A 1 190 ? -31.877 4.737 23.623 1.00 58.84 190 ALA A N 1
ATOM 1396 C CA . ALA A 1 190 ? -31.458 5.022 22.246 1.00 58.84 190 ALA A CA 1
ATOM 1397 C C . ALA A 1 190 ? -30.632 3.885 21.610 1.00 58.84 190 ALA A C 1
ATOM 1399 O O . ALA A 1 190 ? -30.711 3.653 20.402 1.00 58.84 190 ALA A O 1
ATOM 1400 N N . TRP A 1 191 ? -29.851 3.154 22.415 1.00 65.31 191 TRP A N 1
ATOM 1401 C CA . TRP A 1 191 ? -29.158 1.940 21.975 1.00 65.31 191 TRP A CA 1
ATOM 1402 C C . TRP A 1 191 ? -30.140 0.805 21.658 1.00 65.31 191 TRP A C 1
ATOM 1404 O O . TRP A 1 191 ? -29.981 0.129 20.642 1.00 65.31 191 TRP A O 1
ATOM 1414 N N . ARG A 1 192 ? -31.181 0.631 22.484 1.00 67.12 192 ARG A N 1
ATOM 1415 C CA . ARG A 1 192 ? -32.241 -0.366 22.274 1.00 67.12 192 ARG A CA 1
ATOM 1416 C C . ARG A 1 192 ? -33.076 -0.080 21.021 1.00 67.12 192 ARG A C 1
ATOM 1418 O O . ARG A 1 192 ? -33.450 -1.024 20.333 1.00 67.12 192 ARG A O 1
ATOM 1425 N N . ASP A 1 193 ? -33.302 1.191 20.698 1.00 73.94 193 ASP A N 1
ATOM 1426 C CA . ASP A 1 193 ? -34.117 1.605 19.547 1.00 73.94 193 ASP A CA 1
ATOM 1427 C C . ASP A 1 193 ? -33.354 1.580 18.207 1.00 73.94 193 ASP A C 1
ATOM 1429 O O . ASP A 1 193 ? -33.924 1.867 17.153 1.00 73.94 193 ASP A O 1
ATOM 1433 N N . GLY A 1 194 ? -32.059 1.235 18.216 1.00 56.06 194 GLY A N 1
ATOM 1434 C CA . GLY A 1 194 ? -31.264 0.906 17.025 1.00 56.06 194 GLY A CA 1
ATOM 1435 C C . GLY A 1 194 ? -31.026 2.038 16.015 1.00 56.06 194 GLY A C 1
ATOM 1436 O O . GLY A 1 194 ? -30.218 1.864 15.105 1.00 56.06 194 GLY A O 1
ATOM 1437 N N . ARG A 1 195 ? -31.675 3.201 16.154 1.00 53.81 195 ARG A N 1
ATOM 1438 C CA . ARG A 1 195 ? -31.610 4.284 15.158 1.00 53.81 195 ARG A CA 1
ATOM 1439 C C . ARG A 1 195 ? -30.444 5.255 15.316 1.00 53.81 195 ARG A C 1
ATOM 1441 O O . ARG A 1 195 ? -30.089 5.887 14.333 1.00 53.81 195 ARG A O 1
ATOM 1448 N N . GLU A 1 196 ? -29.786 5.331 16.475 1.00 53.34 196 GLU A N 1
ATOM 1449 C CA . GLU A 1 196 ? -28.657 6.262 16.689 1.00 53.34 196 GLU A CA 1
ATOM 1450 C C . GLU A 1 196 ? -27.569 5.721 17.637 1.00 53.34 196 GLU A C 1
ATOM 1452 O O . GLU A 1 196 ? -26.806 6.481 18.241 1.00 53.34 196 GLU A O 1
ATOM 1457 N N . ALA A 1 197 ? -27.446 4.395 17.765 1.00 54.50 197 ALA A N 1
ATOM 1458 C CA . ALA A 1 197 ? -26.476 3.768 18.671 1.00 54.50 197 ALA A CA 1
ATOM 1459 C C . ALA A 1 197 ? -25.029 4.255 18.432 1.00 54.50 197 ALA A C 1
ATOM 1461 O O . ALA A 1 197 ? -24.263 4.423 19.381 1.00 54.50 197 ALA A O 1
ATOM 1462 N N . GLY A 1 198 ? -24.670 4.556 17.178 1.00 57.50 198 GLY A N 1
ATOM 1463 C CA . GLY A 1 198 ? -23.360 5.105 16.823 1.00 57.50 198 GLY A CA 1
ATOM 1464 C C . GLY A 1 198 ? -23.113 6.519 17.361 1.00 57.50 198 GLY A C 1
ATOM 1465 O O . GLY A 1 198 ? -22.023 6.793 17.859 1.00 57.50 198 GLY A O 1
ATOM 1466 N N . ALA A 1 199 ? -24.114 7.404 17.324 1.00 58.75 199 ALA A N 1
ATOM 1467 C CA . ALA A 1 199 ? -23.975 8.788 17.783 1.00 58.75 199 ALA A CA 1
ATOM 1468 C C . ALA A 1 199 ? -23.920 8.874 19.316 1.00 58.75 199 ALA A C 1
ATOM 1470 O O . ALA A 1 199 ? -23.085 9.595 19.869 1.00 58.75 199 ALA A O 1
ATOM 1471 N N . ALA A 1 200 ? -24.737 8.076 20.012 1.00 56.09 200 ALA A N 1
ATOM 1472 C CA . ALA A 1 200 ? -24.724 8.006 21.472 1.00 56.09 200 ALA A CA 1
ATOM 1473 C C . ALA A 1 200 ? -23.412 7.403 22.010 1.00 56.09 200 ALA A C 1
ATOM 1475 O O . ALA A 1 200 ? -22.811 7.950 22.939 1.00 56.09 200 ALA A O 1
ATOM 1476 N N . LEU A 1 201 ? -22.912 6.325 21.392 1.00 60.09 201 LEU A N 1
ATOM 1477 C CA . LEU A 1 201 ? -21.611 5.748 21.746 1.00 60.09 201 LEU A CA 1
ATOM 1478 C C . LEU A 1 201 ? -20.455 6.696 21.409 1.00 60.09 201 LEU A C 1
ATOM 1480 O O . LEU A 1 201 ? -19.528 6.818 22.209 1.00 60.09 201 LEU A O 1
ATOM 1484 N N . ALA A 1 202 ? -20.520 7.419 20.286 1.00 63.81 202 ALA A N 1
ATOM 1485 C CA . ALA A 1 202 ? -19.534 8.441 19.949 1.00 63.81 202 ALA A CA 1
ATOM 1486 C C . ALA A 1 202 ? -19.525 9.584 20.976 1.00 63.81 202 ALA A C 1
ATOM 1488 O O . ALA A 1 202 ? -18.452 9.993 21.415 1.00 63.81 202 ALA A O 1
ATOM 1489 N N . ALA A 1 203 ? -20.690 10.053 21.432 1.00 68.00 203 ALA A N 1
ATOM 1490 C CA . ALA A 1 203 ? -20.782 11.092 22.456 1.00 68.00 203 ALA A CA 1
ATOM 1491 C C . ALA A 1 203 ? -20.166 10.640 23.793 1.00 68.00 203 ALA A C 1
ATOM 1493 O O . ALA A 1 203 ? -19.379 11.374 24.396 1.00 68.00 203 ALA A O 1
ATOM 1494 N N . VAL A 1 204 ? -20.444 9.405 24.227 1.00 72.88 204 VAL A N 1
ATOM 1495 C CA . VAL A 1 204 ? -19.831 8.829 25.436 1.00 72.88 204 VAL A CA 1
ATOM 1496 C C . VAL A 1 204 ? -18.320 8.638 25.255 1.00 72.88 204 VAL A C 1
ATOM 1498 O O . VAL A 1 204 ? -17.546 8.983 26.151 1.00 72.88 204 VAL A O 1
ATOM 1501 N N . ALA A 1 205 ? -17.872 8.167 24.090 1.00 66.69 205 ALA A N 1
ATOM 1502 C CA . ALA A 1 205 ? -16.452 8.009 23.782 1.00 66.69 205 ALA A CA 1
ATOM 1503 C C . ALA A 1 205 ? -15.704 9.355 23.774 1.00 66.69 205 ALA A C 1
ATOM 1505 O O . ALA A 1 205 ? -14.603 9.442 24.324 1.00 66.69 205 ALA A O 1
ATOM 1506 N N . ILE A 1 206 ? -16.310 10.418 23.231 1.00 74.19 206 ILE A N 1
ATOM 1507 C CA . ILE A 1 206 ? -15.774 11.789 23.258 1.00 74.19 206 ILE A CA 1
ATOM 1508 C C . ILE A 1 206 ? -15.666 12.289 24.706 1.00 74.19 206 ILE A C 1
ATOM 1510 O O . ILE A 1 206 ? -14.637 12.852 25.095 1.00 74.19 206 ILE A O 1
ATOM 1514 N N . GLN A 1 207 ? -16.681 12.028 25.535 1.00 75.25 207 GLN A N 1
ATOM 1515 C CA . GLN A 1 207 ? -16.669 12.393 26.952 1.00 75.25 207 GLN A CA 1
ATOM 1516 C C . GLN A 1 207 ? -15.526 11.691 27.702 1.00 75.25 207 GLN A C 1
ATOM 1518 O O . GLN A 1 207 ? -14.756 12.349 28.404 1.00 75.25 207 GLN A O 1
ATOM 1523 N N . ILE A 1 208 ? -15.351 10.381 27.499 1.00 71.31 208 ILE A N 1
ATOM 1524 C CA . ILE A 1 208 ? -14.252 9.605 28.092 1.00 71.31 208 ILE A CA 1
ATOM 1525 C C . ILE A 1 208 ? -12.896 10.127 27.591 1.00 71.31 208 ILE A C 1
ATOM 1527 O O . ILE A 1 208 ? -11.988 10.364 28.395 1.00 71.31 208 ILE A O 1
ATOM 1531 N N . GLN A 1 209 ? -12.756 10.394 26.288 1.00 72.50 209 GLN A N 1
ATOM 1532 C CA . GLN A 1 209 ? -11.529 10.963 25.722 1.00 72.50 209 GLN A CA 1
ATOM 1533 C C . GLN A 1 209 ? -11.184 12.332 26.314 1.00 72.50 209 GLN A C 1
ATOM 1535 O O . GLN A 1 209 ? -10.002 12.603 26.538 1.00 72.50 209 GLN A O 1
ATOM 1540 N N . SER A 1 210 ? -12.172 13.187 26.594 1.00 75.62 210 SER A N 1
ATOM 1541 C CA . SER A 1 210 ? -11.942 14.505 27.205 1.00 75.62 210 SER A CA 1
ATOM 1542 C C . SER A 1 210 ? -11.334 14.387 28.609 1.00 75.62 210 SER A C 1
ATOM 1544 O O . SER A 1 210 ? -10.362 15.076 28.935 1.00 75.62 210 SER A O 1
ATOM 1546 N N . VAL A 1 211 ? -11.814 13.423 29.402 1.00 77.75 211 VAL A N 1
ATOM 1547 C CA . VAL A 1 211 ? -11.292 13.131 30.743 1.00 77.75 211 VAL A CA 1
ATOM 1548 C C . VAL A 1 211 ? -9.862 12.589 30.650 1.00 77.75 211 VAL A C 1
ATOM 1550 O O . VAL A 1 211 ? -8.979 13.005 31.411 1.00 77.75 211 VAL A O 1
ATOM 1553 N N . TYR A 1 212 ? -9.592 11.721 29.672 1.00 68.25 212 TYR A N 1
ATOM 1554 C CA . TYR A 1 212 ? -8.249 11.191 29.424 1.00 68.25 212 TYR A CA 1
ATOM 1555 C C . TYR A 1 212 ? -7.265 12.256 28.917 1.00 68.25 212 TYR A C 1
ATOM 1557 O O . TYR A 1 212 ? -6.123 12.308 29.387 1.00 68.25 212 TYR A O 1
ATOM 1565 N N . ARG A 1 213 ? -7.690 13.154 28.016 1.00 76.06 213 ARG A N 1
ATOM 1566 C CA . ARG A 1 213 ? -6.865 14.283 27.548 1.00 76.06 213 ARG A CA 1
ATOM 1567 C C . ARG A 1 213 ? -6.509 15.227 28.694 1.00 76.06 213 ARG A C 1
ATOM 1569 O O . ARG A 1 213 ? -5.345 15.610 28.804 1.00 76.06 213 ARG A O 1
ATOM 1576 N N . GLY A 1 214 ? -7.451 15.519 29.593 1.00 81.12 214 GLY A N 1
ATOM 1577 C CA . GLY A 1 214 ? -7.189 16.316 30.796 1.00 81.12 214 GLY A CA 1
ATOM 1578 C C . GLY A 1 214 ? -6.134 15.687 31.715 1.00 81.12 214 GLY A C 1
ATOM 1579 O O . GLY A 1 214 ? -5.215 16.372 32.167 1.00 81.12 214 GLY A O 1
ATOM 1580 N N . LYS A 1 215 ? -6.192 14.365 31.939 1.00 74.00 215 LYS A N 1
ATOM 1581 C CA . LYS A 1 215 ? -5.166 13.647 32.722 1.00 74.00 215 LYS A CA 1
ATOM 1582 C C . LYS A 1 215 ? -3.793 13.664 32.044 1.00 74.00 215 LYS A C 1
ATOM 1584 O O . LYS A 1 215 ? -2.783 13.847 32.725 1.00 74.00 215 LYS A O 1
ATOM 1589 N N . ARG A 1 216 ? -3.735 13.518 30.716 1.00 74.62 216 ARG A N 1
ATOM 1590 C CA . ARG A 1 216 ? -2.472 13.563 29.959 1.00 74.62 216 ARG A CA 1
ATOM 1591 C C . ARG A 1 216 ? -1.836 14.954 29.985 1.00 74.62 216 ARG A C 1
ATOM 1593 O O . ARG A 1 216 ? -0.628 15.047 30.183 1.00 74.62 216 ARG A O 1
ATOM 1600 N N . ALA A 1 217 ? -2.639 16.012 29.871 1.00 81.06 217 ALA A N 1
ATOM 1601 C CA . ALA A 1 217 ? -2.172 17.391 30.006 1.00 81.06 217 ALA A CA 1
ATOM 1602 C C . ALA A 1 217 ? -1.597 17.663 31.405 1.00 81.06 217 ALA A C 1
ATOM 1604 O O . ALA A 1 217 ? -0.528 18.252 31.521 1.00 81.06 217 ALA A O 1
ATOM 1605 N N . ARG A 1 218 ? -2.234 17.148 32.469 1.00 79.19 218 ARG A N 1
ATOM 1606 C CA . ARG A 1 218 ? -1.703 17.252 33.841 1.00 79.19 218 ARG A CA 1
ATOM 1607 C C . ARG A 1 218 ? -0.387 16.499 34.024 1.00 79.19 218 ARG A C 1
ATOM 1609 O O . ARG A 1 218 ? 0.514 17.030 34.660 1.00 79.19 218 ARG A O 1
ATOM 1616 N N . ARG A 1 219 ? -0.239 15.306 33.435 1.00 73.75 219 ARG A N 1
ATOM 1617 C CA . ARG A 1 219 ? 1.039 14.569 33.455 1.00 73.75 219 ARG A CA 1
ATOM 1618 C C . ARG A 1 219 ? 2.137 15.306 32.688 1.00 73.75 219 ARG A C 1
ATOM 1620 O O . ARG A 1 219 ? 3.254 15.384 33.177 1.00 73.75 219 ARG A O 1
ATOM 1627 N N . GLN A 1 220 ? 1.834 15.889 31.528 1.00 77.94 220 GLN A N 1
ATOM 1628 C CA . GLN A 1 220 ? 2.823 16.682 30.788 1.00 77.94 220 GLN A CA 1
ATOM 1629 C C . GLN A 1 220 ? 3.194 17.982 31.508 1.00 77.94 220 GLN A C 1
ATOM 1631 O O . GLN A 1 220 ? 4.374 18.310 31.571 1.00 77.94 220 GLN A O 1
ATOM 1636 N N . ALA A 1 221 ? 2.227 18.673 32.116 1.00 81.75 221 ALA A N 1
ATOM 1637 C CA . ALA A 1 221 ? 2.496 19.837 32.956 1.00 81.75 221 ALA A CA 1
ATOM 1638 C C . ALA A 1 221 ? 3.344 19.468 34.186 1.00 81.75 221 ALA A C 1
ATOM 1640 O O . ALA A 1 221 ? 4.252 20.206 34.550 1.00 81.75 221 ALA A O 1
ATOM 1641 N N . PHE A 1 222 ? 3.099 18.302 34.791 1.00 79.19 222 PHE A N 1
ATOM 1642 C CA . PHE A 1 222 ? 3.907 17.793 35.898 1.00 79.19 222 PHE A CA 1
ATOM 1643 C C . PHE A 1 222 ? 5.352 17.487 35.473 1.00 79.19 222 PHE A C 1
ATOM 1645 O O . PHE A 1 222 ? 6.282 17.881 36.169 1.00 79.19 222 PHE A O 1
ATOM 1652 N N . LEU A 1 223 ? 5.552 16.867 34.305 1.00 75.00 223 LEU A N 1
ATOM 1653 C CA . LEU A 1 223 ? 6.886 16.579 33.759 1.00 75.00 223 LEU A CA 1
ATOM 1654 C C . LEU A 1 223 ? 7.655 17.841 33.348 1.00 75.00 223 LEU A C 1
ATOM 1656 O O . LEU A 1 223 ? 8.872 17.881 33.477 1.00 75.00 223 LEU A O 1
ATOM 1660 N N . LEU A 1 224 ? 6.966 18.880 32.869 1.00 80.81 224 LEU A N 1
ATOM 1661 C CA . LEU A 1 224 ? 7.589 20.184 32.616 1.00 80.81 224 LEU A CA 1
ATOM 1662 C C . LEU A 1 224 ? 7.962 20.905 33.918 1.00 80.81 224 LEU A C 1
ATOM 1664 O O . LEU A 1 224 ? 8.909 21.684 33.929 1.00 80.81 224 LEU A O 1
ATOM 1668 N N . ARG A 1 225 ? 7.241 20.636 35.013 1.00 83.88 225 ARG A N 1
ATOM 1669 C CA . ARG A 1 225 ? 7.506 21.224 36.331 1.00 83.88 225 ARG A CA 1
ATOM 1670 C C . ARG A 1 225 ? 8.636 20.522 37.095 1.00 83.88 225 ARG A C 1
ATOM 1672 O O . ARG A 1 225 ? 9.237 21.155 37.950 1.00 83.88 225 ARG A O 1
ATOM 1679 N N . ASN A 1 226 ? 8.929 19.254 36.792 1.00 75.88 226 ASN A N 1
ATOM 1680 C CA . ASN A 1 226 ? 9.982 18.461 37.443 1.00 75.88 226 ASN A CA 1
ATOM 1681 C C . ASN A 1 226 ? 10.924 17.812 36.406 1.00 75.88 226 ASN A C 1
ATOM 1683 O O . ASN A 1 226 ? 10.760 16.635 36.077 1.00 75.88 226 ASN A O 1
ATOM 1687 N N . PRO A 1 227 ? 11.917 18.556 35.881 1.00 74.88 227 PRO A N 1
ATOM 1688 C CA . PRO A 1 227 ? 12.833 18.056 34.854 1.00 74.88 227 PRO A CA 1
ATOM 1689 C C . PRO A 1 227 ? 13.778 16.951 35.353 1.00 74.88 227 PRO A C 1
ATOM 1691 O O . PRO A 1 227 ? 14.219 16.140 34.548 1.00 74.88 227 PRO A O 1
ATOM 1694 N N . THR A 1 228 ? 14.035 16.858 36.659 1.00 80.81 228 THR A N 1
ATOM 1695 C CA . THR A 1 228 ? 14.917 15.844 37.266 1.00 80.81 228 THR A CA 1
ATOM 1696 C C . THR A 1 228 ? 14.383 14.413 37.180 1.00 80.81 228 THR A C 1
ATOM 1698 O O . THR A 1 228 ? 15.158 13.478 37.313 1.00 80.81 228 THR A O 1
ATOM 1701 N N . GLN A 1 229 ? 13.091 14.205 36.895 1.00 63.44 229 GLN A N 1
ATOM 1702 C CA . GLN A 1 229 ? 12.532 12.864 36.663 1.00 63.44 229 GLN A CA 1
ATOM 1703 C C . GLN A 1 229 ? 12.676 12.358 35.215 1.00 63.44 229 GLN A C 1
ATOM 1705 O O . GLN A 1 229 ? 12.245 11.243 34.920 1.00 63.44 229 GLN A O 1
ATOM 1710 N N . ARG A 1 230 ? 13.249 13.142 34.288 1.00 56.06 230 ARG A N 1
ATOM 1711 C CA . ARG A 1 230 ? 13.451 12.688 32.898 1.00 56.06 230 ARG A CA 1
ATOM 1712 C C . ARG A 1 230 ? 14.605 11.708 32.724 1.00 56.06 230 ARG A C 1
ATOM 1714 O O . ARG A 1 230 ? 14.563 10.953 31.759 1.00 56.06 230 ARG A O 1
ATOM 1721 N N . ASP A 1 231 ? 15.583 11.717 33.622 1.00 62.00 231 ASP A N 1
ATOM 1722 C CA . ASP A 1 231 ? 16.808 10.929 33.448 1.00 62.00 231 ASP A CA 1
ATOM 1723 C C . ASP A 1 231 ? 16.698 9.498 34.008 1.00 62.00 231 ASP A C 1
ATOM 1725 O O . ASP A 1 231 ? 17.591 8.685 33.784 1.00 62.00 231 ASP A O 1
ATOM 1729 N N . GLU A 1 232 ? 15.576 9.150 34.655 1.00 54.06 232 GLU A N 1
ATOM 1730 C CA . GLU A 1 232 ? 15.333 7.817 35.236 1.00 54.06 232 GLU A CA 1
ATOM 1731 C C . GLU A 1 232 ? 14.264 6.963 34.500 1.00 54.06 232 GLU A C 1
ATOM 1733 O O . GLU A 1 232 ? 13.887 5.900 34.994 1.00 54.06 232 GLU A O 1
ATOM 1738 N N . LEU A 1 233 ? 13.773 7.375 33.313 1.00 50.38 233 LEU A N 1
ATOM 1739 C CA . LEU A 1 233 ? 12.696 6.702 32.531 1.00 50.38 233 LEU A CA 1
ATOM 1740 C C . LEU A 1 233 ? 13.052 6.401 31.058 1.00 50.38 233 LEU A C 1
ATOM 1742 O O . LEU A 1 233 ? 12.499 5.417 30.484 1.00 50.38 233 LEU A O 1
#

pLDDT: mean 73.13, std 12.04, range [46.53, 98.0]

Radius of gyration: 47.24 Å; chains: 1; bounding box: 93×49×137 Å

Sequence (233 aa):
PSPPPPSPPPMCPPSPSVPPTAPPPPHLPPSAPPPTVPPPAHPPPSVPPTPPSSPPISPPPTTPPPSVPPPSVPPSSPPDLLVVIIGVIAGVVLIVVVLGVLWRQRRRRKGMKRRMRKWKLEHEDNGNITMEINDAQQRWAGAVKLTLNAQQVAALLGKTPTTAKASASDASTTRRAAMGQQKWAAAVQAWRDGREAGAALAAVAIQIQSVYRGKRARRQAFLLRNPTQRDEL

Secondary structure (DSSP, 8-state):
-PPPPPPPPPPPPPPPPPPPPPPPPPPPPPPPPPPPPPPPPPPPPPPPPPPPPPPPPPPPP-PPPP-PPPP-------HHHHHHHHHHHHHHHHHHHHHHHHHHHHHHHHHHHHHHHHHHHHHHHHHHHHHHHHHHHHHHHHHHHHHHHHHHHHHHTT---------TTTHHHHHHHHHHHHHHHHHHHHHHTSSSHHHHHHHHHHHHHHHHHHHHHHHHHHHHH-GGGGTT-